Protein AF-A0A971GJD3-F1 (afdb_monomer)

Solvent-accessible surface area (backbone atoms only — not comparable to full-atom values): 11567 Å² total; per-residue (Å²): 134,85,86,46,73,65,56,54,52,52,52,49,52,53,51,48,52,54,48,53,53,51,49,53,50,52,50,50,28,63,76,67,71,37,95,68,89,51,57,86,80,43,57,69,62,39,51,52,52,49,49,54,52,50,55,52,51,50,51,54,48,19,50,50,42,46,55,52,49,50,55,51,41,54,51,51,51,52,47,50,52,53,50,48,53,50,51,54,51,50,50,53,50,51,57,56,66,70,41,93,81,64,50,77,69,54,50,52,51,52,48,54,51,48,54,51,50,50,47,50,47,42,52,56,51,46,40,66,55,98,81,26,28,57,30,26,39,80,48,28,89,44,63,33,48,42,94,85,47,30,27,67,46,68,29,54,82,80,44,68,50,70,42,57,55,49,96,92,41,68,45,77,67,58,61,38,44,22,48,78,34,33,79,69,39,68,34,50,56,70,44,63,30,56,56,56,47,51,50,51,51,51,58,50,52,64,75,74,110

Secondary structure (DSSP, 8-state):
----HHHHHHHHHHHHHHHHHHHHHHHHHHHH--S-SSTTT-HHHHHHHHHHHHHHHHHHHHHHHHHHHHHHHHHHHHHHHHHHHHHHHHHHHHHHHTSTT--HHHHHHHHHHHHHHHHHHHHHHT-EETTEESSSTT-TTS-SB-TTSBBSS-B-TT-PPEEEEETTEEEE-PPPHHHHHTTTSPBPTTPBPHHHHHHHHHHHHHH--

Structure (mmCIF, N/CA/C/O backbone):
data_AF-A0A971GJD3-F1
#
_entry.id   AF-A0A971GJD3-F1
#
loop_
_atom_site.group_PDB
_atom_site.id
_atom_site.type_symbol
_atom_site.label_atom_id
_atom_site.label_alt_id
_atom_site.label_comp_id
_atom_site.label_asym_id
_atom_site.label_entity_id
_atom_site.label_seq_id
_atom_site.pdbx_PDB_ins_code
_atom_site.Cartn_x
_atom_site.Cartn_y
_atom_site.Cartn_z
_atom_site.occupancy
_atom_site.B_iso_or_equiv
_atom_site.auth_seq_id
_atom_site.auth_comp_id
_atom_site.auth_asym_id
_atom_site.auth_atom_id
_atom_site.pdbx_PDB_model_num
ATOM 1 N N . MET A 1 1 ? 36.325 12.449 -72.399 1.00 51.84 1 MET A N 1
ATOM 2 C CA . MET A 1 1 ? 36.566 13.289 -71.202 1.00 51.84 1 MET A CA 1
ATOM 3 C C . MET A 1 1 ? 38.003 13.106 -70.744 1.00 51.84 1 MET A C 1
ATOM 5 O O . MET A 1 1 ? 38.471 11.976 -70.739 1.00 51.84 1 MET A O 1
ATOM 9 N N . ARG A 1 2 ? 38.712 14.189 -70.403 1.00 67.12 2 ARG A N 1
ATOM 10 C CA . ARG A 1 2 ? 40.107 14.138 -69.941 1.00 67.12 2 ARG A CA 1
ATOM 11 C C . ARG A 1 2 ? 40.106 14.114 -68.411 1.00 67.12 2 ARG A C 1
ATOM 13 O O . ARG A 1 2 ? 39.764 15.114 -67.790 1.00 67.12 2 ARG A O 1
ATOM 20 N N . ILE A 1 3 ? 40.437 12.970 -67.818 1.00 59.88 3 ILE A N 1
ATOM 21 C CA . ILE A 1 3 ? 40.615 12.857 -66.366 1.00 59.88 3 ILE A CA 1
ATOM 22 C C . ILE A 1 3 ? 41.925 13.570 -66.029 1.00 59.88 3 ILE A C 1
ATOM 24 O O . ILE A 1 3 ? 42.987 13.184 -66.515 1.00 59.88 3 ILE A O 1
ATOM 28 N N . THR A 1 4 ? 41.855 14.658 -65.267 1.00 81.06 4 THR A N 1
ATOM 29 C CA . THR A 1 4 ? 43.051 15.386 -64.829 1.00 81.06 4 THR A CA 1
ATOM 30 C C . THR A 1 4 ? 43.632 14.721 -63.583 1.00 81.06 4 THR A C 1
ATOM 32 O O . THR A 1 4 ? 42.897 14.155 -62.775 1.00 81.06 4 THR A O 1
ATOM 35 N N . ASN A 1 5 ? 44.951 14.810 -63.390 1.00 79.12 5 ASN A N 1
ATOM 36 C CA . ASN A 1 5 ? 45.626 14.279 -62.199 1.00 79.12 5 ASN A CA 1
ATOM 37 C C . ASN A 1 5 ? 44.977 14.784 -60.889 1.00 79.12 5 ASN A C 1
ATOM 39 O O . ASN A 1 5 ? 44.819 14.035 -59.932 1.00 79.12 5 ASN A O 1
ATOM 43 N N . ASN A 1 6 ? 44.486 16.027 -60.893 1.00 82.38 6 ASN A N 1
ATOM 44 C CA . ASN A 1 6 ? 43.738 16.611 -59.778 1.00 82.38 6 ASN A CA 1
ATOM 45 C C . ASN A 1 6 ? 42.395 15.911 -59.503 1.00 82.38 6 ASN A C 1
ATOM 47 O O . ASN A 1 6 ? 42.024 15.760 -58.344 1.00 82.38 6 ASN A O 1
ATOM 51 N N . MET A 1 7 ? 41.672 15.432 -60.524 1.00 86.50 7 MET A N 1
ATOM 52 C CA . MET A 1 7 ? 40.459 14.627 -60.308 1.00 86.50 7 MET A CA 1
ATOM 53 C C . MET A 1 7 ? 40.785 13.265 -59.685 1.00 86.50 7 MET A C 1
ATOM 55 O O . MET A 1 7 ? 40.028 12.789 -58.843 1.00 86.50 7 MET A O 1
ATOM 59 N N . LEU A 1 8 ? 41.904 12.641 -60.066 1.00 85.38 8 LEU A N 1
ATOM 60 C CA . LEU A 1 8 ? 42.348 11.375 -59.474 1.00 85.38 8 LEU A CA 1
ATOM 61 C C . LEU A 1 8 ? 42.707 11.556 -57.989 1.00 85.38 8 LEU A C 1
ATOM 63 O O . LEU A 1 8 ? 42.232 10.797 -57.146 1.00 85.38 8 LEU A O 1
ATOM 67 N N . ILE A 1 9 ? 43.469 12.607 -57.667 1.00 87.94 9 ILE A N 1
ATOM 68 C CA . ILE A 1 9 ? 43.853 12.953 -56.291 1.00 87.94 9 ILE A CA 1
ATOM 69 C C . ILE A 1 9 ? 42.617 13.283 -55.443 1.00 87.94 9 ILE A C 1
ATOM 71 O O . ILE A 1 9 ? 42.469 12.746 -54.348 1.00 87.94 9 ILE A O 1
ATOM 75 N N . ASN A 1 10 ? 41.680 14.088 -55.955 1.00 90.38 10 ASN A N 1
ATOM 76 C CA . ASN A 1 10 ? 40.449 14.421 -55.230 1.00 90.38 10 ASN A CA 1
ATOM 77 C C . ASN A 1 10 ? 39.565 13.190 -54.979 1.00 90.38 10 ASN A C 1
ATOM 79 O O . ASN A 1 10 ? 39.028 13.029 -53.885 1.00 90.38 10 ASN A O 1
ATOM 83 N N . ASN A 1 11 ? 39.447 12.281 -55.954 1.00 89.25 11 ASN A N 1
ATOM 84 C CA . ASN A 1 11 ? 38.747 11.011 -55.751 1.00 89.25 11 ASN A CA 1
ATOM 85 C C . ASN A 1 11 ? 39.443 10.140 -54.695 1.00 89.25 11 ASN A C 1
ATOM 87 O O . ASN A 1 11 ? 38.770 9.524 -53.871 1.00 89.25 11 ASN A O 1
ATOM 91 N N . MET A 1 12 ? 40.778 10.108 -54.672 1.00 91.12 12 MET A N 1
ATOM 92 C CA . MET A 1 12 ? 41.542 9.381 -53.654 1.00 91.12 12 MET A CA 1
ATOM 93 C C . MET A 1 12 ? 41.321 9.961 -52.250 1.00 91.12 12 MET A C 1
ATOM 95 O O . MET A 1 12 ? 41.038 9.203 -51.325 1.00 91.12 12 MET A O 1
ATOM 99 N N . LEU A 1 1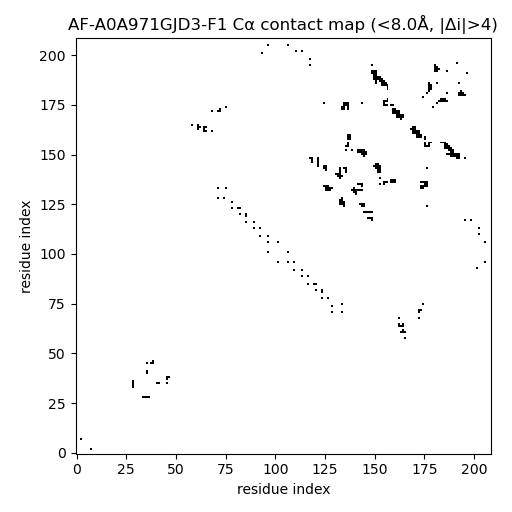3 ? 41.367 11.288 -52.097 1.00 92.19 13 LEU A N 1
ATOM 100 C CA . LEU A 1 13 ? 41.096 11.968 -50.825 1.00 92.19 13 LEU A CA 1
ATOM 101 C C . LEU A 1 13 ? 39.662 11.724 -50.335 1.00 92.19 13 LEU A C 1
ATOM 103 O O . LEU A 1 13 ? 39.459 11.414 -49.163 1.00 92.19 13 LEU A O 1
ATOM 107 N N . ASN A 1 14 ? 38.670 11.778 -51.227 1.00 94.19 14 ASN A N 1
ATOM 108 C CA . ASN A 1 14 ? 37.282 11.454 -50.886 1.00 94.19 14 ASN A CA 1
ATOM 109 C C . ASN A 1 14 ? 37.132 9.995 -50.426 1.00 94.19 14 ASN A C 1
ATOM 111 O O . ASN A 1 14 ? 36.460 9.724 -49.432 1.00 94.19 14 ASN A O 1
ATOM 115 N N . ASN A 1 15 ? 37.789 9.051 -51.107 1.00 92.75 15 ASN A N 1
ATOM 116 C CA . ASN A 1 15 ? 37.780 7.640 -50.715 1.00 92.75 15 ASN A CA 1
ATOM 117 C C . ASN A 1 15 ? 38.464 7.404 -49.359 1.00 92.75 15 ASN A C 1
ATOM 119 O O . ASN A 1 15 ? 37.942 6.638 -48.548 1.00 92.75 15 ASN A O 1
ATOM 123 N N . LEU A 1 16 ? 39.581 8.085 -49.083 1.00 94.69 16 LEU A N 1
ATOM 124 C CA . LEU A 1 16 ? 40.268 8.026 -47.788 1.00 94.69 16 LEU A CA 1
ATOM 125 C C . LEU A 1 16 ? 39.396 8.583 -46.662 1.00 94.69 16 LEU A C 1
ATOM 127 O O . LEU A 1 16 ? 39.219 7.914 -45.647 1.00 94.69 16 LEU A O 1
ATOM 131 N N . ASN A 1 17 ? 38.778 9.749 -46.862 1.00 94.81 17 ASN A N 1
ATOM 132 C CA . ASN A 1 17 ? 37.859 10.335 -45.883 1.00 94.81 17 ASN A CA 1
ATOM 133 C C . ASN A 1 17 ? 36.657 9.418 -45.607 1.00 94.81 17 ASN A C 1
ATOM 135 O O . ASN A 1 17 ? 36.292 9.195 -44.453 1.00 94.81 17 ASN A O 1
ATOM 139 N N . ASN A 1 18 ? 36.079 8.809 -46.648 1.00 94.19 18 ASN A N 1
ATOM 140 C CA . ASN A 1 18 ? 35.008 7.823 -46.491 1.00 94.19 18 ASN A CA 1
ATOM 141 C C . ASN A 1 18 ? 35.465 6.583 -45.705 1.00 94.19 18 ASN A C 1
ATOM 143 O O . ASN A 1 18 ? 34.697 6.045 -44.906 1.00 94.19 18 ASN A O 1
ATOM 147 N N . ASN A 1 19 ? 36.704 6.127 -45.907 1.00 93.88 19 ASN A N 1
ATOM 148 C CA . ASN A 1 19 ? 37.261 4.991 -45.178 1.00 93.88 19 ASN A CA 1
ATOM 149 C C . ASN A 1 19 ? 37.505 5.326 -43.698 1.00 93.88 19 ASN A C 1
ATOM 151 O O . ASN A 1 19 ? 37.069 4.570 -42.831 1.00 93.88 19 ASN A O 1
ATOM 155 N N . LEU A 1 20 ? 38.086 6.495 -43.406 1.00 94.38 20 LEU A N 1
ATOM 156 C CA . LEU A 1 20 ? 38.280 6.986 -42.038 1.00 94.38 20 LEU A CA 1
ATOM 157 C C . LEU A 1 20 ? 36.947 7.126 -41.291 1.00 94.38 20 LEU A C 1
ATOM 159 O O . LEU A 1 20 ? 36.837 6.697 -40.146 1.00 94.38 20 LEU A O 1
ATOM 163 N N . ASN A 1 21 ? 35.902 7.636 -41.948 1.00 92.88 21 ASN A N 1
ATOM 164 C CA . ASN A 1 21 ? 34.562 7.718 -41.359 1.00 92.88 21 ASN A CA 1
ATOM 165 C C . ASN A 1 21 ? 33.975 6.335 -41.033 1.00 92.88 21 ASN A C 1
ATOM 167 O O . ASN A 1 21 ? 33.401 6.145 -39.960 1.00 92.88 21 ASN A O 1
ATOM 171 N N . ARG A 1 22 ? 34.149 5.344 -41.920 1.00 90.38 22 ARG A N 1
ATOM 172 C CA . ARG A 1 22 ? 33.730 3.955 -41.653 1.00 90.38 22 ARG A CA 1
ATOM 173 C C . ARG A 1 22 ? 34.518 3.341 -40.498 1.00 90.38 22 ARG A C 1
ATOM 175 O O . ARG A 1 22 ? 33.920 2.703 -39.639 1.00 90.38 22 ARG A O 1
ATOM 182 N N . MET A 1 23 ? 35.830 3.569 -40.448 1.00 93.31 23 MET A N 1
ATOM 183 C CA . MET A 1 23 ? 36.685 3.094 -39.362 1.00 93.31 23 MET A CA 1
ATOM 184 C C . MET A 1 23 ? 36.253 3.686 -38.016 1.00 93.31 23 MET A C 1
ATOM 186 O O . MET A 1 23 ? 36.039 2.933 -37.071 1.00 93.31 23 MET A O 1
ATOM 190 N N . ASN A 1 24 ? 36.033 5.002 -37.951 1.00 91.75 24 ASN A N 1
ATOM 191 C CA . ASN A 1 24 ? 35.520 5.674 -36.755 1.00 91.75 24 ASN A CA 1
ATOM 192 C C . ASN A 1 24 ? 34.156 5.115 -36.327 1.00 91.75 24 ASN A C 1
ATOM 194 O O . ASN A 1 24 ? 33.928 4.876 -35.143 1.00 91.75 24 ASN A O 1
ATOM 198 N N . LYS A 1 25 ? 33.250 4.844 -37.278 1.00 89.19 25 LYS A N 1
ATOM 199 C CA . LYS A 1 25 ? 31.951 4.224 -36.980 1.00 89.19 25 LYS A CA 1
ATOM 200 C C . LYS A 1 25 ? 32.113 2.842 -36.342 1.00 89.19 25 LYS A C 1
ATOM 202 O O . LYS A 1 25 ? 31.495 2.589 -35.312 1.00 89.19 25 LYS A O 1
ATOM 207 N N . TYR A 1 26 ? 32.950 1.969 -36.902 1.00 90.19 26 TYR A N 1
ATOM 208 C CA . TYR A 1 26 ? 33.177 0.636 -36.334 1.00 90.19 26 TYR A CA 1
ATOM 209 C C . TYR A 1 26 ? 33.912 0.678 -34.994 1.00 90.19 26 TYR A C 1
ATOM 211 O O . TYR A 1 26 ? 33.561 -0.084 -34.099 1.00 90.19 26 TYR A O 1
ATOM 219 N N . GLN A 1 27 ? 34.865 1.595 -34.814 1.00 91.94 27 GLN A N 1
ATOM 220 C CA . GLN A 1 27 ? 35.510 1.813 -33.517 1.00 91.94 27 GLN A CA 1
ATOM 221 C C . GLN A 1 27 ? 34.498 2.264 -32.457 1.00 91.94 27 GLN A C 1
ATOM 223 O O . GLN A 1 27 ? 34.494 1.724 -31.355 1.00 91.94 27 GLN A O 1
ATOM 228 N N . ASN A 1 28 ? 33.577 3.168 -32.802 1.00 89.88 28 ASN A N 1
ATOM 229 C CA . ASN A 1 28 ? 32.490 3.574 -31.909 1.00 89.88 28 ASN A CA 1
ATOM 230 C C . ASN A 1 28 ? 31.523 2.421 -31.597 1.00 89.88 28 ASN A C 1
ATOM 232 O O . ASN A 1 28 ? 31.101 2.266 -30.452 1.00 89.88 28 ASN A O 1
ATOM 236 N N . GLN A 1 29 ? 31.177 1.586 -32.582 1.00 89.75 29 GLN A N 1
ATOM 237 C CA . GLN A 1 29 ? 30.348 0.395 -32.353 1.00 89.75 29 GLN A CA 1
ATOM 238 C C . GLN A 1 29 ? 31.054 -0.622 -31.447 1.00 89.75 29 GLN A C 1
ATOM 240 O O . GLN A 1 29 ? 30.413 -1.194 -30.571 1.00 89.75 29 GLN A O 1
ATOM 245 N N . LEU A 1 30 ? 32.367 -0.810 -31.609 1.00 91.88 30 LEU A N 1
ATOM 246 C CA . LEU A 1 30 ? 33.175 -1.690 -30.765 1.00 91.88 30 LEU A CA 1
ATOM 247 C C . LEU A 1 30 ? 33.262 -1.153 -29.333 1.00 91.88 30 LEU A C 1
ATOM 249 O O . LEU A 1 30 ? 33.022 -1.900 -28.391 1.00 91.88 30 LEU A O 1
ATOM 253 N N . ALA A 1 31 ? 33.530 0.144 -29.165 1.00 93.31 31 ALA A N 1
ATOM 254 C CA . ALA A 1 31 ? 33.627 0.777 -27.852 1.00 93.31 31 ALA A CA 1
ATOM 255 C C . ALA A 1 31 ? 32.290 0.779 -27.091 1.00 93.31 31 ALA A C 1
ATOM 257 O O . ALA A 1 31 ? 32.266 0.596 -25.878 1.00 93.31 31 ALA A O 1
ATOM 258 N N . THR A 1 32 ? 31.168 0.984 -27.791 1.00 90.81 32 THR A N 1
ATOM 259 C CA . THR A 1 32 ? 29.832 1.042 -27.170 1.00 90.81 32 THR A CA 1
ATOM 260 C C . THR A 1 32 ? 29.129 -0.312 -27.089 1.00 90.81 32 THR A C 1
ATOM 262 O O . THR A 1 32 ? 28.126 -0.429 -26.386 1.00 90.81 32 THR A O 1
ATOM 265 N N . GLY A 1 33 ? 29.580 -1.308 -27.858 1.00 88.94 33 GLY A N 1
ATOM 266 C CA . GLY A 1 33 ? 28.878 -2.577 -28.068 1.00 88.94 33 GLY A CA 1
ATOM 267 C C . GLY A 1 33 ? 27.531 -2.440 -28.794 1.00 88.94 33 GLY A C 1
ATOM 268 O O . GLY A 1 33 ? 26.808 -3.424 -28.949 1.00 88.94 33 GLY A O 1
ATOM 269 N N . LYS A 1 34 ? 27.151 -1.234 -29.238 1.00 86.38 34 LYS A N 1
ATOM 270 C CA . LYS A 1 34 ? 25.858 -0.968 -29.875 1.00 86.38 34 LYS A CA 1
ATOM 271 C C . LYS A 1 34 ? 26.014 -0.989 -31.385 1.00 86.38 34 LYS A C 1
ATOM 273 O O . LYS A 1 34 ? 26.798 -0.235 -31.952 1.00 86.38 34 LYS A O 1
ATOM 278 N N . LYS A 1 35 ? 25.187 -1.792 -32.057 1.00 82.38 35 LYS A N 1
ATOM 279 C CA . LYS A 1 35 ? 25.131 -1.828 -33.527 1.00 82.38 35 LYS A CA 1
ATOM 280 C C . LYS A 1 35 ? 24.691 -0.485 -34.129 1.00 82.38 35 LYS A C 1
ATOM 282 O O . LYS A 1 35 ? 25.133 -0.130 -35.218 1.00 82.38 35 LYS A O 1
ATOM 287 N N . ILE A 1 36 ? 23.831 0.260 -33.432 1.00 83.00 36 ILE A N 1
ATOM 288 C CA . ILE A 1 36 ? 23.298 1.558 -33.867 1.00 83.00 36 ILE A CA 1
ATOM 289 C C . ILE A 1 36 ? 23.458 2.549 -32.720 1.00 83.00 36 ILE A C 1
ATOM 291 O O . ILE A 1 36 ? 23.032 2.271 -31.599 1.00 83.00 36 ILE A O 1
ATOM 295 N N . SER A 1 37 ? 24.076 3.691 -33.013 1.00 80.69 37 SER A N 1
ATOM 296 C CA . SER A 1 37 ? 24.278 4.774 -32.045 1.00 80.69 37 SER A CA 1
ATOM 297 C C . SER A 1 37 ? 23.381 5.975 -32.356 1.00 80.69 37 SER A C 1
ATOM 299 O O . SER A 1 37 ? 22.815 6.574 -31.444 1.00 80.69 37 SER A O 1
ATOM 301 N N . LEU A 1 38 ? 23.178 6.279 -33.644 1.00 82.88 38 LEU A N 1
ATOM 302 C CA . LEU A 1 38 ? 22.306 7.360 -34.094 1.00 82.88 38 LEU A CA 1
ATOM 303 C C . LEU A 1 38 ? 21.075 6.800 -34.823 1.00 82.88 38 LEU A C 1
ATOM 305 O O . LEU A 1 38 ? 21.223 5.892 -35.641 1.00 82.88 38 LEU A O 1
ATOM 309 N N . PRO A 1 39 ? 19.875 7.380 -34.634 1.00 82.19 39 PRO A N 1
ATOM 310 C CA . PRO A 1 39 ? 18.690 7.016 -35.416 1.00 82.19 39 PRO A CA 1
ATOM 311 C C . PRO A 1 39 ? 18.858 7.201 -36.933 1.00 82.19 39 PRO A C 1
ATOM 313 O O . PRO A 1 39 ? 18.163 6.554 -37.709 1.00 82.19 39 PRO A O 1
ATOM 316 N N . SER A 1 40 ? 19.797 8.054 -37.360 1.00 84.31 40 SER A N 1
ATOM 317 C CA . SER A 1 40 ? 20.136 8.274 -38.770 1.00 84.31 40 SER A CA 1
ATOM 318 C C . SER A 1 40 ? 20.878 7.104 -39.425 1.00 84.31 40 SER A C 1
ATOM 320 O O . SER A 1 40 ? 20.910 7.035 -40.648 1.00 84.31 40 SER A O 1
ATOM 322 N N . ASP A 1 41 ? 21.499 6.209 -38.645 1.00 83.56 41 ASP A N 1
ATOM 323 C CA . ASP A 1 41 ? 22.248 5.067 -39.188 1.00 83.56 41 ASP A CA 1
ATOM 324 C C . ASP A 1 41 ? 21.325 3.973 -39.743 1.00 83.56 41 ASP A C 1
ATOM 326 O O . ASP A 1 41 ? 21.666 3.340 -40.741 1.00 83.56 41 ASP A O 1
ATOM 330 N N . ASP A 1 42 ? 20.189 3.743 -39.082 1.00 86.19 42 ASP A N 1
ATOM 331 C CA . ASP A 1 42 ? 19.125 2.832 -39.511 1.00 86.19 42 ASP A CA 1
ATOM 332 C C . ASP A 1 42 ? 17.823 3.201 -38.770 1.00 86.19 42 ASP A C 1
ATOM 334 O O . ASP A 1 42 ? 17.634 2.802 -37.614 1.00 86.19 42 ASP A O 1
ATOM 338 N N . PRO A 1 43 ? 16.912 3.967 -39.397 1.00 85.69 43 PRO A N 1
ATOM 339 C CA . PRO A 1 43 ? 15.696 4.433 -38.733 1.00 85.69 43 PRO A CA 1
ATOM 340 C C . PRO A 1 43 ? 14.708 3.296 -38.418 1.00 85.69 43 PRO A C 1
ATOM 342 O O . PRO A 1 43 ? 13.924 3.397 -37.470 1.00 85.69 43 PRO A O 1
ATOM 345 N N . ILE A 1 44 ? 14.743 2.187 -39.167 1.00 88.81 44 ILE A N 1
ATOM 346 C CA . ILE A 1 44 ? 13.840 1.045 -38.961 1.00 88.81 44 ILE A CA 1
ATOM 347 C C . ILE A 1 44 ? 14.268 0.271 -37.717 1.00 88.81 44 ILE A C 1
ATOM 349 O O . ILE A 1 44 ? 13.446 -0.049 -36.859 1.00 88.81 44 ILE A O 1
ATOM 353 N N . VAL A 1 45 ? 15.560 -0.023 -37.588 1.00 88.31 45 VAL A N 1
ATOM 354 C CA . VAL A 1 45 ? 16.056 -0.735 -36.408 1.00 88.31 45 VAL A CA 1
ATOM 355 C C . VAL A 1 45 ? 16.073 0.190 -35.190 1.00 88.31 45 VAL A C 1
ATOM 357 O O . VAL A 1 45 ? 15.736 -0.259 -34.095 1.00 88.31 45 VAL A O 1
ATOM 360 N N . ALA A 1 46 ? 16.370 1.484 -35.360 1.00 88.81 46 ALA A N 1
ATOM 361 C CA . ALA A 1 46 ? 16.302 2.456 -34.271 1.00 88.81 46 ALA A CA 1
ATOM 362 C C . ALA A 1 46 ? 14.880 2.605 -33.703 1.00 88.81 46 ALA A C 1
ATOM 364 O O . ALA A 1 46 ? 14.719 2.588 -32.485 1.00 88.81 46 ALA A O 1
ATOM 365 N N . SER A 1 47 ? 13.846 2.688 -34.548 1.00 89.88 47 SER A N 1
ATOM 366 C CA . SER A 1 47 ? 12.451 2.771 -34.082 1.00 89.88 47 SER A CA 1
ATOM 367 C C . SER A 1 47 ? 12.008 1.516 -33.325 1.00 89.88 47 SER A C 1
ATOM 369 O O . SER A 1 47 ? 11.412 1.628 -32.255 1.00 89.88 47 SER A O 1
ATOM 371 N N . ARG A 1 48 ? 12.365 0.318 -33.809 1.00 89.88 48 ARG A N 1
ATOM 372 C CA . ARG A 1 48 ? 12.099 -0.942 -33.088 1.00 89.88 48 ARG A CA 1
ATOM 373 C C . ARG A 1 48 ? 12.834 -1.014 -31.752 1.00 89.88 48 ARG A C 1
ATOM 375 O O . ARG A 1 48 ? 12.250 -1.436 -30.761 1.00 89.88 48 ARG A O 1
ATOM 382 N N . ALA A 1 49 ? 14.098 -0.595 -31.718 1.00 89.56 49 ALA A N 1
ATOM 383 C CA . ALA A 1 49 ? 14.887 -0.574 -30.491 1.00 89.56 49 ALA A CA 1
ATOM 384 C C . ALA A 1 49 ? 14.330 0.428 -29.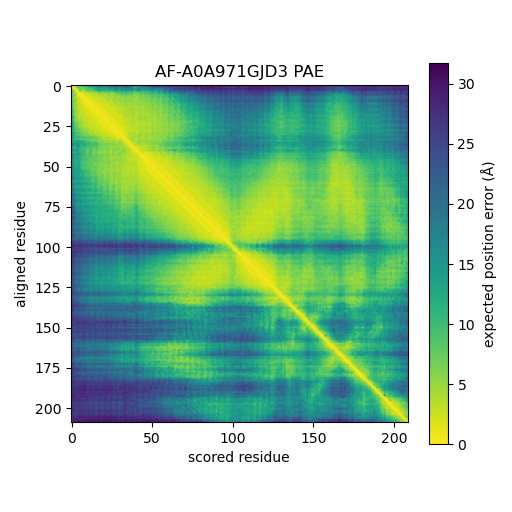468 1.00 89.56 49 ALA A C 1
ATOM 386 O O . ALA A 1 49 ? 14.326 0.136 -28.277 1.00 89.56 49 ALA A O 1
ATOM 387 N N . LEU A 1 50 ? 13.848 1.592 -29.917 1.00 89.94 50 LEU A N 1
ATOM 388 C CA . LEU A 1 50 ? 13.175 2.560 -29.052 1.00 89.94 50 LEU A CA 1
ATOM 389 C C . LEU A 1 50 ? 11.873 1.997 -28.494 1.00 89.94 50 LEU A C 1
ATOM 391 O O . LEU A 1 50 ? 11.684 2.074 -27.287 1.00 89.94 50 LEU A O 1
ATOM 395 N N . LYS A 1 51 ? 11.042 1.368 -29.335 1.00 91.94 51 LYS A N 1
ATOM 396 C CA . LYS A 1 51 ? 9.824 0.697 -28.874 1.00 91.94 51 LYS A CA 1
ATOM 397 C C . LYS A 1 51 ? 10.141 -0.329 -27.786 1.00 91.94 51 LYS A C 1
ATOM 399 O O . LYS A 1 51 ? 9.619 -0.216 -26.692 1.00 91.94 51 LYS A O 1
ATOM 404 N N . LEU A 1 52 ? 11.090 -1.233 -28.035 1.00 92.06 52 LEU A N 1
ATOM 405 C CA . LEU A 1 52 ? 11.479 -2.242 -27.047 1.00 92.06 52 LEU A CA 1
ATOM 406 C C . LEU A 1 52 ? 12.003 -1.620 -25.741 1.00 92.06 52 LEU A C 1
ATOM 408 O O . LEU A 1 52 ? 11.781 -2.160 -24.665 1.00 92.06 52 LEU A O 1
ATOM 412 N N . ARG A 1 53 ? 12.711 -0.487 -25.813 1.00 90.88 53 ARG A N 1
ATOM 413 C CA . ARG A 1 53 ? 13.158 0.235 -24.611 1.00 90.88 53 ARG A CA 1
ATOM 414 C C . ARG A 1 53 ? 11.991 0.829 -23.829 1.00 90.88 53 ARG A C 1
ATOM 416 O O . ARG A 1 53 ? 12.057 0.810 -22.604 1.00 90.88 53 ARG A O 1
ATOM 423 N N . THR A 1 54 ? 10.980 1.354 -24.513 1.00 92.25 54 THR A N 1
ATOM 424 C CA . THR A 1 54 ? 9.741 1.815 -23.880 1.00 92.25 54 THR A CA 1
ATOM 425 C C . THR A 1 54 ? 9.009 0.644 -23.239 1.00 92.25 54 THR A C 1
ATOM 427 O O . THR A 1 54 ? 8.751 0.710 -22.045 1.00 92.25 54 THR A O 1
ATOM 430 N N . ASP A 1 55 ? 8.822 -0.463 -23.965 1.00 91.69 55 ASP A N 1
ATOM 431 C CA . ASP A 1 55 ? 8.176 -1.676 -23.446 1.00 91.69 55 ASP A CA 1
ATOM 432 C C . ASP A 1 55 ? 8.894 -2.182 -22.173 1.00 91.69 55 ASP A C 1
ATOM 434 O O . ASP A 1 55 ? 8.270 -2.516 -21.170 1.00 91.69 55 ASP A O 1
ATOM 438 N N . VAL A 1 56 ? 10.236 -2.185 -22.158 1.00 92.81 56 VAL A N 1
ATOM 439 C CA . VAL A 1 56 ? 11.022 -2.555 -20.965 1.00 92.81 56 VAL A CA 1
ATOM 440 C C . VAL A 1 56 ? 10.826 -1.565 -19.814 1.00 92.81 56 VAL A C 1
ATOM 442 O O . VAL A 1 56 ? 10.764 -1.984 -18.659 1.00 92.81 56 VAL A O 1
ATOM 445 N N . ALA A 1 57 ? 10.758 -0.263 -20.096 1.00 92.50 57 ALA A N 1
ATOM 446 C CA . ALA A 1 57 ? 10.538 0.754 -19.071 1.00 92.50 57 ALA A CA 1
ATOM 447 C C . ALA A 1 57 ? 9.132 0.651 -18.455 1.00 92.50 57 ALA A C 1
ATOM 449 O O . ALA A 1 57 ? 8.998 0.775 -17.238 1.00 92.50 57 ALA A O 1
ATOM 450 N N . GLU A 1 58 ? 8.118 0.364 -19.274 1.00 90.25 58 GLU A N 1
ATOM 451 C CA . GLU A 1 58 ? 6.746 0.085 -18.837 1.00 90.25 58 GLU A CA 1
ATOM 452 C C . GLU A 1 58 ? 6.701 -1.166 -17.955 1.00 90.25 58 GLU A C 1
ATOM 454 O O . GLU A 1 58 ? 6.239 -1.091 -16.822 1.00 90.25 58 GLU A O 1
ATOM 459 N N . ILE A 1 59 ? 7.312 -2.279 -18.383 1.00 90.25 59 ILE A N 1
ATOM 460 C CA . ILE A 1 59 ? 7.405 -3.507 -17.570 1.00 90.25 59 ILE A CA 1
ATOM 461 C C . ILE A 1 59 ? 8.100 -3.245 -16.226 1.00 90.25 59 ILE A C 1
ATOM 463 O O . ILE A 1 59 ? 7.694 -3.778 -15.194 1.00 90.25 59 ILE A O 1
ATOM 467 N N . GLN A 1 60 ? 9.147 -2.418 -16.204 1.00 92.12 60 GLN A N 1
ATOM 468 C CA . GLN A 1 60 ? 9.803 -2.038 -14.951 1.00 92.12 60 GLN A CA 1
ATOM 469 C C . GLN A 1 60 ? 8.896 -1.205 -14.039 1.00 92.12 60 GLN A C 1
ATOM 471 O O . GLN A 1 60 ? 9.008 -1.331 -12.820 1.00 92.12 60 GLN A O 1
ATOM 476 N N . GLN A 1 61 ? 8.030 -0.356 -14.597 1.0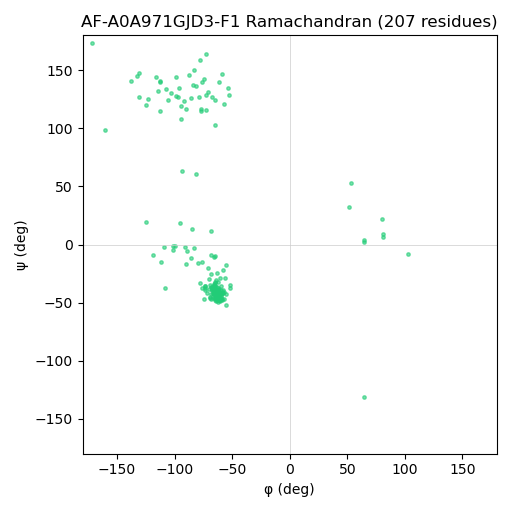0 89.31 61 GLN A N 1
ATOM 477 C CA . GLN A 1 61 ? 7.028 0.370 -13.819 1.00 89.31 61 GLN A CA 1
ATOM 478 C C . GLN A 1 61 ? 5.961 -0.582 -13.279 1.00 89.31 61 GLN A C 1
ATOM 480 O O . GLN A 1 61 ? 5.688 -0.534 -12.086 1.00 89.31 61 GLN A O 1
ATOM 485 N N . TYR A 1 62 ? 5.436 -1.487 -14.107 1.00 89.56 62 TYR A N 1
ATOM 486 C CA . TYR A 1 62 ? 4.476 -2.501 -13.672 1.00 89.56 62 TYR A CA 1
ATOM 487 C C . TYR A 1 62 ? 5.033 -3.366 -12.546 1.00 89.56 62 TYR A C 1
ATOM 489 O O . TYR A 1 62 ? 4.352 -3.596 -11.555 1.00 89.56 62 TYR A O 1
ATOM 497 N N . LYS A 1 63 ? 6.309 -3.760 -12.624 1.00 89.81 63 LYS A N 1
ATOM 498 C CA . LYS A 1 63 ? 6.958 -4.489 -11.531 1.00 89.81 63 LYS A CA 1
ATOM 499 C C . LYS A 1 63 ? 6.976 -3.689 -10.223 1.00 89.81 63 LYS A C 1
ATOM 501 O O . LYS A 1 63 ? 6.657 -4.248 -9.184 1.00 89.81 63 LYS A O 1
ATOM 506 N N . ARG A 1 64 ? 7.313 -2.393 -10.270 1.00 90.00 64 ARG A N 1
ATOM 507 C CA . ARG A 1 64 ? 7.263 -1.527 -9.076 1.00 90.00 64 ARG A CA 1
ATOM 508 C C . ARG A 1 64 ? 5.845 -1.421 -8.520 1.00 90.00 64 ARG A C 1
ATOM 510 O O . ARG A 1 64 ? 5.666 -1.571 -7.323 1.00 90.00 64 ARG A O 1
ATOM 517 N N . ASN A 1 65 ? 4.855 -1.242 -9.393 1.00 87.38 65 ASN A N 1
ATOM 518 C CA . ASN A 1 65 ? 3.450 -1.198 -8.998 1.00 87.38 65 ASN A CA 1
ATOM 519 C C . ASN A 1 65 ? 3.019 -2.503 -8.303 1.00 87.38 65 ASN A C 1
ATOM 521 O O . ASN A 1 65 ? 2.320 -2.447 -7.300 1.00 87.38 65 ASN A O 1
ATOM 525 N N . VAL A 1 66 ? 3.456 -3.666 -8.801 1.00 87.69 66 VAL A N 1
ATOM 526 C CA . VAL A 1 66 ? 3.195 -4.974 -8.171 1.00 87.69 66 VAL A CA 1
ATOM 527 C C . VAL A 1 66 ? 3.877 -5.090 -6.807 1.00 87.69 66 VAL A C 1
ATOM 529 O O . VAL A 1 66 ? 3.254 -5.552 -5.856 1.00 87.69 66 VAL A O 1
ATOM 532 N N . ASP A 1 67 ? 5.140 -4.678 -6.691 1.00 89.62 67 ASP A N 1
ATOM 533 C CA . ASP A 1 67 ? 5.879 -4.728 -5.423 1.00 89.62 67 ASP A CA 1
ATOM 534 C C . ASP A 1 67 ? 5.228 -3.812 -4.359 1.00 89.62 67 ASP A C 1
ATOM 536 O O . ASP A 1 67 ? 5.090 -4.201 -3.194 1.00 89.62 67 ASP A O 1
ATOM 540 N N . ASP A 1 68 ? 4.752 -2.632 -4.769 1.00 86.50 68 ASP A N 1
ATOM 541 C CA . ASP A 1 68 ? 4.013 -1.698 -3.912 1.00 86.50 68 ASP A CA 1
ATOM 542 C C . ASP A 1 68 ? 2.634 -2.261 -3.521 1.00 86.50 68 ASP A C 1
ATOM 544 O O . ASP A 1 68 ? 2.244 -2.191 -2.354 1.00 86.50 68 ASP A O 1
ATOM 548 N N . ALA A 1 69 ? 1.912 -2.866 -4.471 1.00 85.00 69 ALA A N 1
ATOM 549 C CA . ALA A 1 69 ? 0.621 -3.509 -4.230 1.00 85.00 69 ALA A CA 1
ATOM 550 C C . ALA A 1 69 ? 0.730 -4.686 -3.248 1.00 85.00 69 ALA A C 1
ATOM 552 O O . ALA A 1 69 ? -0.077 -4.783 -2.326 1.00 85.00 69 ALA A O 1
ATOM 553 N N . ASN A 1 70 ? 1.747 -5.541 -3.395 1.00 88.31 70 ASN A N 1
ATOM 554 C CA . ASN A 1 70 ? 2.010 -6.633 -2.452 1.00 88.31 70 ASN A CA 1
ATOM 555 C C . ASN A 1 70 ? 2.280 -6.088 -1.050 1.00 88.31 70 ASN A C 1
ATOM 557 O O . ASN A 1 70 ? 1.668 -6.530 -0.088 1.00 88.31 70 ASN A O 1
ATOM 561 N N . SER A 1 71 ? 3.138 -5.072 -0.944 1.00 88.50 71 SER A N 1
ATOM 562 C CA . SER A 1 71 ? 3.460 -4.457 0.346 1.00 88.50 71 SER A CA 1
ATOM 563 C C . SER A 1 71 ? 2.228 -3.838 1.020 1.00 88.50 71 SER A C 1
ATOM 565 O O . SER A 1 71 ? 2.069 -3.932 2.236 1.00 88.50 71 SER A O 1
ATOM 567 N N . TRP A 1 72 ? 1.342 -3.216 0.236 1.00 85.56 72 TRP A N 1
ATOM 568 C CA . TRP A 1 72 ? 0.064 -2.698 0.724 1.00 85.56 72 TRP A CA 1
ATOM 569 C C . TRP A 1 72 ? -0.844 -3.824 1.234 1.00 85.56 72 TRP A C 1
ATOM 571 O O . TRP A 1 72 ? -1.420 -3.719 2.322 1.00 85.56 72 TRP A O 1
ATOM 581 N N . MET A 1 73 ? -0.958 -4.913 0.469 1.00 85.06 73 MET A N 1
ATOM 582 C CA . MET A 1 73 ? -1.799 -6.057 0.815 1.00 85.06 73 MET A CA 1
ATOM 583 C C . MET A 1 73 ? -1.283 -6.791 2.058 1.00 85.06 73 MET A C 1
ATOM 585 O O . MET A 1 73 ? -2.076 -7.067 2.951 1.00 85.06 73 MET A O 1
ATOM 589 N N . ASP A 1 74 ? 0.028 -7.005 2.176 1.00 89.44 74 ASP A N 1
ATOM 590 C CA . ASP A 1 74 ? 0.660 -7.672 3.323 1.00 89.44 74 ASP A CA 1
ATOM 591 C C . ASP A 1 74 ? 0.377 -6.935 4.641 1.00 89.44 74 ASP A C 1
ATOM 593 O O . ASP A 1 74 ? 0.098 -7.545 5.678 1.00 89.44 74 ASP A O 1
ATOM 597 N N . ILE A 1 75 ? 0.430 -5.600 4.620 1.00 87.56 75 ILE A N 1
ATOM 598 C CA . ILE A 1 75 ? 0.137 -4.793 5.809 1.00 87.56 75 ILE A CA 1
ATOM 599 C C . ILE A 1 75 ? -1.355 -4.820 6.108 1.00 87.56 75 ILE A C 1
ATOM 601 O O . ILE A 1 75 ? -1.734 -4.981 7.265 1.00 87.56 75 ILE A O 1
ATOM 605 N N . THR A 1 76 ? -2.192 -4.726 5.075 1.00 84.94 76 THR A N 1
ATOM 606 C CA . THR A 1 76 ? -3.646 -4.853 5.224 1.00 84.94 76 THR A CA 1
ATOM 607 C C . THR A 1 76 ? -4.009 -6.195 5.867 1.00 84.94 76 THR A C 1
ATOM 609 O O . THR A 1 76 ? -4.756 -6.223 6.842 1.00 84.94 76 THR A O 1
ATOM 612 N N . GLU A 1 77 ? -3.433 -7.301 5.391 1.00 86.12 77 GLU A N 1
ATOM 613 C CA . GLU A 1 77 ? -3.641 -8.647 5.934 1.00 86.12 77 GLU A CA 1
ATOM 614 C C . GLU A 1 77 ? -3.141 -8.764 7.377 1.00 86.12 77 GLU A C 1
ATOM 616 O O . GLU A 1 77 ? -3.862 -9.259 8.244 1.00 86.12 77 GLU A O 1
ATOM 621 N N . THR A 1 78 ? -1.943 -8.251 7.668 1.00 88.88 78 THR A N 1
ATOM 622 C CA . THR A 1 78 ? -1.384 -8.263 9.028 1.00 88.88 78 THR A CA 1
ATOM 623 C C . THR A 1 78 ? -2.284 -7.502 10.001 1.00 88.88 78 THR A C 1
ATOM 625 O O . THR A 1 78 ? -2.573 -7.990 11.096 1.00 88.88 78 THR A O 1
ATOM 628 N N . THR A 1 79 ? -2.761 -6.319 9.609 1.00 86.75 79 THR A N 1
ATOM 629 C CA . THR A 1 79 ? -3.656 -5.511 10.438 1.00 86.75 79 THR A CA 1
ATOM 630 C C . THR A 1 79 ? -5.017 -6.182 10.619 1.00 86.75 79 THR A C 1
ATOM 632 O O . THR A 1 79 ? -5.522 -6.222 11.740 1.00 86.75 79 THR A O 1
ATOM 635 N N . LEU A 1 80 ? -5.588 -6.781 9.569 1.00 85.12 80 LEU A N 1
ATOM 636 C CA . LEU A 1 80 ? -6.834 -7.550 9.668 1.00 85.12 80 LEU A CA 1
ATOM 637 C C . LEU A 1 80 ? -6.692 -8.774 10.583 1.00 85.12 80 LEU A C 1
ATOM 639 O O . LEU A 1 80 ? -7.597 -9.057 11.367 1.00 85.12 80 LEU A O 1
ATOM 643 N N . GLY A 1 81 ? -5.551 -9.467 10.539 1.00 87.81 81 GLY A N 1
ATOM 644 C CA . GLY A 1 81 ? -5.236 -10.559 11.462 1.00 87.81 81 GLY A CA 1
ATOM 645 C C . GLY A 1 81 ? -5.247 -10.097 12.920 1.00 87.81 81 GLY A C 1
ATOM 646 O O . GLY A 1 81 ? -5.935 -10.682 13.752 1.00 87.81 81 GLY A O 1
ATOM 647 N N . GLN A 1 82 ? -4.578 -8.979 13.213 1.00 86.25 82 GLN A N 1
ATOM 648 C CA . GLN A 1 82 ? -4.571 -8.385 14.555 1.00 86.25 82 GLN A CA 1
ATOM 649 C C . GLN A 1 82 ? -5.968 -7.938 15.006 1.00 86.25 82 GLN A C 1
ATOM 651 O O . GLN A 1 82 ? -6.334 -8.124 16.165 1.00 86.25 82 GLN A O 1
ATOM 656 N N . MET A 1 83 ? -6.771 -7.375 14.099 1.00 84.81 83 MET A N 1
ATOM 657 C CA . MET A 1 83 ? -8.160 -7.017 14.392 1.00 84.81 83 MET A CA 1
ATOM 658 C C . MET A 1 83 ? -9.002 -8.253 14.722 1.00 84.81 83 MET A C 1
ATOM 660 O O . MET A 1 83 ? -9.826 -8.204 15.634 1.00 84.81 83 MET A O 1
ATOM 664 N N . ASN A 1 84 ? -8.784 -9.370 14.026 1.00 86.06 84 ASN A N 1
ATOM 665 C CA . ASN A 1 84 ? -9.473 -10.624 14.307 1.00 86.06 84 ASN A CA 1
ATOM 666 C C . ASN A 1 84 ? -9.111 -11.176 15.698 1.00 86.06 84 ASN A C 1
ATOM 668 O O . ASN A 1 84 ? -9.998 -11.561 16.459 1.00 86.06 84 ASN A O 1
ATOM 672 N N . ASP A 1 85 ? -7.835 -11.129 16.084 1.00 88.19 85 ASP A N 1
ATOM 673 C CA . ASP A 1 85 ? -7.394 -11.544 17.423 1.00 88.19 85 ASP A CA 1
ATOM 674 C C . ASP A 1 85 ? -8.039 -10.694 18.531 1.00 88.19 85 ASP A C 1
ATOM 676 O O . ASP A 1 85 ? -8.526 -11.225 19.535 1.00 88.19 85 ASP A O 1
ATOM 680 N N . VAL A 1 86 ? -8.121 -9.373 18.326 1.00 86.44 86 VAL A N 1
ATOM 681 C CA . VAL A 1 86 ? -8.823 -8.450 19.237 1.00 86.44 86 VAL A CA 1
ATOM 682 C C . VAL A 1 86 ? -10.310 -8.811 19.344 1.00 86.44 86 VAL A C 1
ATOM 684 O O . VAL A 1 86 ? -10.856 -8.862 20.448 1.00 86.44 86 VAL A O 1
ATOM 687 N N . MET A 1 87 ? -10.963 -9.135 18.225 1.00 82.75 87 MET A N 1
ATOM 688 C CA . MET A 1 87 ? -12.367 -9.566 18.201 1.00 82.75 87 MET A CA 1
ATOM 689 C C . MET A 1 87 ? -12.590 -10.911 18.898 1.00 82.75 87 MET A C 1
ATOM 691 O O . MET A 1 87 ? -13.596 -11.095 19.593 1.00 82.75 87 MET A O 1
ATOM 695 N N . HIS A 1 88 ? -11.662 -11.855 18.749 1.00 86.56 88 HIS A N 1
ATOM 696 C CA . HIS A 1 88 ? -11.697 -13.119 19.475 1.00 86.56 88 HIS A CA 1
ATOM 697 C C . HIS A 1 88 ? -11.593 -12.890 20.983 1.00 86.56 88 HIS A C 1
ATOM 699 O O . HIS A 1 88 ? -12.425 -13.411 21.730 1.00 86.56 88 HIS A O 1
ATOM 705 N N . ARG A 1 89 ? -10.660 -12.040 21.425 1.00 86.62 89 ARG A N 1
ATOM 706 C CA . ARG A 1 89 ? -10.506 -11.696 22.842 1.00 86.62 89 ARG A CA 1
ATOM 707 C C . ARG A 1 89 ? -11.744 -11.001 23.408 1.00 86.62 89 ARG A C 1
ATOM 709 O O . ARG A 1 89 ? -12.223 -11.360 24.481 1.00 86.62 89 ARG A O 1
ATOM 716 N N . ALA A 1 90 ? -12.309 -10.058 22.662 1.00 81.81 90 ALA A N 1
ATOM 717 C CA . ALA A 1 90 ? -13.553 -9.393 23.027 1.00 81.81 90 ALA A CA 1
ATOM 718 C C . ALA A 1 90 ? -14.717 -10.376 23.215 1.00 81.81 90 ALA A C 1
ATOM 720 O O . ALA A 1 90 ? -15.483 -10.269 24.173 1.00 81.81 90 ALA A O 1
ATOM 721 N N . ARG A 1 91 ? -14.835 -11.375 22.330 1.00 82.38 91 ARG A N 1
ATOM 722 C CA . ARG A 1 91 ? -15.851 -12.427 22.452 1.00 82.38 91 ARG A CA 1
ATOM 723 C C . ARG A 1 91 ? -15.643 -13.280 23.704 1.00 82.38 91 ARG A C 1
ATOM 725 O O . ARG A 1 91 ? -16.626 -13.613 24.361 1.00 82.38 91 ARG A O 1
ATOM 732 N N . GLU A 1 92 ? -14.404 -13.637 24.037 1.00 84.94 92 GLU A N 1
ATOM 733 C CA . GLU A 1 92 ? -14.096 -14.378 25.270 1.00 84.94 92 GLU A CA 1
ATOM 734 C C . GLU A 1 92 ? -14.547 -13.606 26.512 1.00 84.94 92 GLU A C 1
ATOM 736 O O . GLU A 1 92 ? -15.237 -14.166 27.364 1.00 84.94 92 GLU A O 1
ATOM 741 N N . LEU A 1 93 ? -14.225 -12.312 26.576 1.00 83.19 93 LEU A N 1
ATOM 742 C CA . LEU A 1 93 ? -14.620 -11.430 27.675 1.00 83.19 93 LEU A CA 1
ATOM 743 C C . LEU A 1 93 ? -16.141 -11.266 27.768 1.00 83.19 93 LEU A C 1
ATOM 745 O O . LEU A 1 93 ? -16.694 -11.302 28.866 1.00 83.19 93 LEU A O 1
ATOM 749 N N . ALA A 1 94 ? -16.833 -11.163 26.632 1.00 78.00 94 ALA A N 1
ATOM 750 C CA . ALA A 1 94 ? -18.292 -11.103 26.588 1.00 78.00 94 ALA A CA 1
ATOM 751 C C . ALA A 1 94 ? -18.950 -12.384 27.135 1.00 78.00 94 ALA A C 1
ATOM 753 O O . ALA A 1 94 ? -19.893 -12.315 27.925 1.00 78.00 94 ALA A O 1
ATOM 754 N N . VAL A 1 95 ? -18.439 -13.561 26.756 1.00 82.75 95 VAL A N 1
ATOM 755 C CA . VAL A 1 95 ? -18.915 -14.849 27.291 1.00 82.75 95 VAL A CA 1
ATOM 756 C C . VAL A 1 95 ? -18.593 -14.969 28.778 1.00 82.75 95 VAL A C 1
ATOM 758 O O . VAL A 1 95 ? -19.429 -15.434 29.552 1.00 82.75 95 VAL A O 1
ATOM 761 N N . GLN A 1 96 ? -17.404 -14.524 29.193 1.00 80.56 96 GLN A N 1
ATOM 762 C CA . GLN A 1 96 ? -17.008 -14.522 30.594 1.00 80.56 96 GLN A CA 1
ATOM 763 C C . GLN A 1 96 ? -17.942 -13.645 31.426 1.00 80.56 96 GLN A C 1
ATOM 765 O O . GLN A 1 96 ? -18.407 -14.111 32.462 1.00 80.56 96 GLN A O 1
ATOM 770 N N . ALA A 1 97 ? -18.269 -12.437 30.961 1.00 75.06 97 ALA A N 1
ATOM 771 C CA . ALA A 1 97 ? -19.172 -11.516 31.644 1.00 75.06 97 ALA A CA 1
ATOM 772 C C . ALA A 1 97 ? -20.613 -12.039 31.747 1.00 75.06 97 ALA A C 1
ATOM 774 O O . ALA A 1 97 ? -21.276 -11.797 32.751 1.00 75.06 97 ALA A O 1
ATOM 775 N N . GLY A 1 98 ? -21.075 -12.810 30.755 1.00 72.06 98 GLY A N 1
ATOM 776 C CA . GLY A 1 98 ? -22.386 -13.466 30.769 1.00 72.06 98 GLY A CA 1
ATOM 777 C C . GLY A 1 98 ? -22.535 -14.600 31.794 1.00 72.06 98 GLY A C 1
ATOM 778 O O . GLY A 1 98 ? -23.645 -15.092 32.003 1.00 72.06 98 GLY A O 1
ATOM 779 N N . ASN A 1 99 ? -21.451 -15.027 32.454 1.00 74.06 99 ASN A N 1
ATOM 780 C CA . ASN A 1 99 ? -21.532 -15.991 33.550 1.00 74.06 99 ASN A CA 1
ATOM 781 C C . ASN A 1 99 ? -22.025 -15.306 34.837 1.00 74.06 99 ASN A C 1
ATOM 783 O O . ASN A 1 99 ? -21.330 -14.482 35.427 1.00 74.06 99 ASN A O 1
ATOM 787 N N . GLY A 1 100 ? -23.197 -15.711 35.337 1.00 60.97 100 GLY A N 1
ATOM 788 C CA . GLY A 1 100 ? -23.852 -15.127 36.523 1.00 60.97 100 GLY A CA 1
ATOM 789 C C . GLY A 1 100 ? -23.164 -15.358 37.881 1.00 60.97 100 GLY A C 1
ATOM 790 O O . GLY A 1 100 ? -23.777 -15.129 38.918 1.00 60.97 100 GLY A O 1
ATOM 791 N N . THR A 1 101 ? -21.921 -15.843 37.899 1.00 71.19 101 THR A N 1
ATOM 792 C CA . THR A 1 101 ? -21.095 -16.043 39.106 1.00 71.19 101 THR A CA 1
ATOM 793 C C . THR A 1 101 ? -20.043 -14.954 39.320 1.00 71.19 101 THR A C 1
ATOM 795 O O . THR A 1 101 ? -19.293 -15.030 40.291 1.00 71.19 101 THR A O 1
ATOM 798 N N . ASN A 1 102 ? -19.948 -13.969 38.425 1.00 73.12 102 ASN A N 1
ATOM 799 C CA . ASN A 1 102 ? -18.945 -12.910 38.520 1.00 73.12 102 ASN A CA 1
ATOM 800 C C . ASN A 1 102 ? -19.286 -11.907 39.622 1.00 73.12 102 ASN A C 1
ATOM 802 O O . ASN A 1 102 ? -20.449 -11.552 39.824 1.00 73.12 102 ASN A O 1
ATOM 806 N N . THR A 1 103 ? -18.264 -11.421 40.323 1.00 76.75 103 THR A N 1
ATOM 807 C CA . THR A 1 103 ? -18.450 -10.329 41.278 1.00 76.75 103 THR A CA 1
ATOM 808 C C . THR A 1 103 ? -18.547 -8.980 40.548 1.00 76.75 103 THR A C 1
ATOM 810 O O . THR A 1 103 ? -18.044 -8.850 39.429 1.00 76.75 103 THR A O 1
ATOM 813 N N . PRO A 1 104 ? -19.128 -7.937 41.171 1.00 75.06 104 PRO A N 1
ATOM 814 C CA . PRO A 1 104 ? -19.118 -6.583 40.606 1.00 75.06 104 PRO A CA 1
ATOM 815 C C . PRO A 1 104 ? -17.704 -6.051 40.315 1.00 75.06 104 PRO A C 1
ATOM 817 O O . PRO A 1 104 ? -17.516 -5.259 39.399 1.00 75.06 104 PRO A O 1
ATOM 820 N N . GLU A 1 105 ? -16.698 -6.506 41.070 1.00 79.06 105 GLU A N 1
ATOM 821 C CA . GLU A 1 105 ? -15.295 -6.141 40.847 1.00 79.06 105 GLU A CA 1
ATOM 822 C C . GLU A 1 105 ? -14.704 -6.833 39.605 1.00 79.06 105 GLU A C 1
ATOM 824 O O . GLU A 1 105 ? -13.914 -6.230 38.879 1.00 79.06 105 GLU A O 1
ATOM 829 N N . ASP A 1 106 ? -15.104 -8.078 39.328 1.00 79.12 106 ASP A N 1
ATOM 830 C CA . ASP A 1 106 ? -14.681 -8.807 38.126 1.00 79.12 106 ASP A CA 1
ATOM 831 C C . ASP A 1 106 ? -15.307 -8.211 36.859 1.00 79.12 106 ASP A C 1
ATOM 833 O O . ASP A 1 106 ? -14.632 -8.088 35.837 1.00 79.12 106 ASP A O 1
ATOM 837 N N . LEU A 1 107 ? -16.570 -7.778 36.935 1.00 77.31 107 LEU A N 1
ATOM 838 C CA . LEU A 1 107 ? -17.253 -7.093 35.833 1.00 77.31 107 LEU A CA 1
ATOM 839 C C . LEU A 1 107 ? -16.584 -5.754 35.489 1.00 77.31 107 LEU A C 1
ATOM 841 O O . LEU A 1 107 ? -16.394 -5.455 34.311 1.00 77.31 107 LEU A O 1
ATOM 845 N N . GLU A 1 108 ? -16.148 -4.983 36.491 1.00 79.94 108 GLU A N 1
ATOM 846 C CA . GLU A 1 108 ? -15.429 -3.722 36.257 1.00 79.94 108 GLU A CA 1
ATOM 847 C C . GLU A 1 108 ? -14.048 -3.955 35.617 1.00 79.94 108 GLU A C 1
ATOM 849 O O . GLU A 1 108 ? -13.645 -3.212 34.722 1.00 79.94 108 GLU A O 1
ATOM 854 N N . LYS A 1 109 ? -13.334 -5.023 36.002 1.00 82.56 109 LYS A N 1
ATOM 855 C CA . LYS A 1 109 ? -12.057 -5.398 35.364 1.00 82.56 109 LYS A CA 1
ATOM 856 C C . LYS A 1 109 ? -12.249 -5.828 33.909 1.00 82.56 109 LYS A C 1
ATOM 858 O O . LYS A 1 109 ? -11.490 -5.391 33.047 1.00 82.56 109 LYS A O 1
ATOM 863 N N . ILE A 1 110 ? -13.281 -6.626 33.625 1.00 81.00 110 ILE A N 1
ATOM 864 C CA . ILE A 1 110 ? -13.630 -7.035 32.255 1.00 81.00 110 ILE A CA 1
ATOM 865 C C . ILE A 1 110 ? -13.982 -5.813 31.400 1.00 81.00 110 ILE A C 1
ATOM 867 O O . ILE A 1 110 ? -13.562 -5.720 30.247 1.00 81.00 110 ILE A O 1
ATOM 871 N N . LYS A 1 111 ? -14.713 -4.849 31.964 1.00 77.31 111 LYS A N 1
ATOM 872 C CA . LYS A 1 111 ? -15.046 -3.597 31.284 1.00 77.31 111 LYS A CA 1
ATOM 873 C C . LYS A 1 111 ? -13.799 -2.787 30.927 1.00 77.31 111 LYS A C 1
ATOM 875 O O . LYS A 1 111 ? -13.676 -2.368 29.781 1.00 77.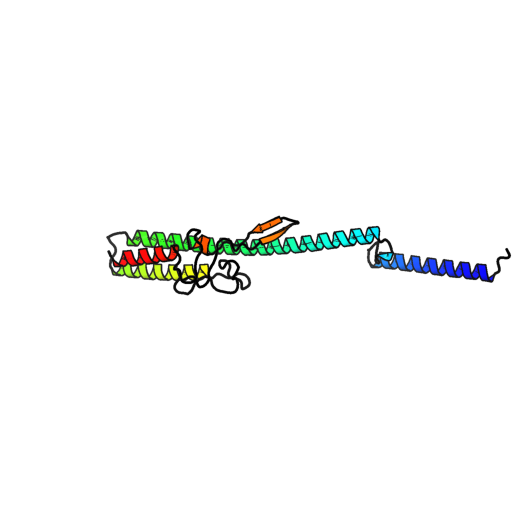31 111 LYS A O 1
ATOM 880 N N . GLN A 1 112 ? -12.867 -2.608 31.864 1.00 83.75 112 GLN A N 1
ATOM 881 C CA . GLN A 1 112 ? -11.607 -1.907 31.588 1.00 83.75 112 GLN A CA 1
ATOM 882 C C . GLN A 1 112 ? -10.798 -2.601 30.485 1.00 83.75 112 GLN A C 1
ATOM 884 O O . GLN A 1 112 ? -10.231 -1.932 29.623 1.00 83.75 112 GLN A O 1
ATOM 889 N N . GLU A 1 113 ? -10.772 -3.935 30.473 1.00 83.69 113 GLU A N 1
ATOM 890 C CA . GLU A 1 113 ? -10.114 -4.698 29.410 1.00 83.69 113 GLU A CA 1
ATOM 891 C C . GLU A 1 113 ? -10.819 -4.501 28.055 1.00 83.69 113 GLU A C 1
ATOM 893 O O . GLU A 1 113 ? -10.157 -4.263 27.047 1.00 83.69 113 GLU A O 1
ATOM 898 N N . MET A 1 114 ? -12.155 -4.497 28.015 1.00 80.00 114 MET A N 1
ATOM 899 C CA . MET A 1 114 ? -12.906 -4.208 26.787 1.00 80.00 114 MET A CA 1
ATOM 900 C C . MET A 1 114 ? -12.703 -2.776 26.274 1.00 80.00 114 MET A C 1
ATOM 902 O O . MET A 1 114 ? -12.581 -2.579 25.065 1.00 80.00 114 MET A O 1
ATOM 906 N N . GLU A 1 115 ? -12.622 -1.780 27.159 1.00 81.56 115 GLU A N 1
ATOM 907 C CA . GLU A 1 115 ? -12.292 -0.401 26.779 1.00 81.56 115 GLU A CA 1
ATOM 908 C C . GLU A 1 115 ? -10.888 -0.316 26.158 1.00 81.56 115 GLU A C 1
ATOM 910 O O . GLU A 1 115 ? -10.698 0.347 25.138 1.00 81.56 115 GLU A O 1
ATOM 915 N N . GLN A 1 116 ? -9.911 -1.049 26.700 1.00 85.25 116 GLN A N 1
ATOM 916 C CA . GLN A 1 116 ? -8.568 -1.126 26.116 1.00 85.25 116 GLN A CA 1
ATOM 917 C C . GLN A 1 116 ? -8.565 -1.808 24.744 1.00 85.25 116 GLN A C 1
ATOM 919 O O . GLN A 1 116 ? -7.901 -1.323 23.827 1.00 85.25 116 GLN A O 1
ATOM 924 N N . LEU A 1 117 ? -9.334 -2.887 24.568 1.00 83.44 117 LEU A N 1
ATOM 925 C CA . LEU A 1 117 ? -9.482 -3.553 23.270 1.00 83.44 117 LEU A CA 1
ATOM 926 C C . LEU A 1 117 ? -10.141 -2.636 22.232 1.00 83.44 117 LEU A C 1
ATOM 928 O O . LEU A 1 117 ? -9.722 -2.630 21.075 1.00 83.44 117 LEU A O 1
ATOM 932 N N . LYS A 1 118 ? -11.111 -1.808 22.640 1.00 77.06 118 LYS A N 1
ATOM 933 C CA . LYS A 1 118 ? -11.707 -0.777 21.777 1.00 77.06 118 LYS A CA 1
ATOM 934 C C . LYS A 1 118 ? -10.653 0.226 21.307 1.00 77.06 118 LYS A C 1
ATOM 936 O O . LYS A 1 118 ? -10.553 0.481 20.109 1.00 77.06 118 LYS A O 1
ATOM 941 N N . VAL A 1 119 ? -9.832 0.749 22.220 1.00 81.50 119 VAL A N 1
ATOM 942 C CA . VAL A 1 119 ? -8.736 1.675 21.874 1.00 81.50 119 VAL A CA 1
ATOM 943 C C . VAL A 1 119 ? -7.727 1.011 20.936 1.00 81.50 119 VAL A C 1
ATOM 945 O O . VAL A 1 119 ? -7.301 1.614 19.952 1.00 81.50 119 VAL A O 1
ATOM 948 N N . GLN A 1 120 ? -7.378 -0.253 21.187 1.00 82.69 120 GLN A N 1
ATOM 949 C CA . GLN A 1 120 ? -6.494 -1.016 20.309 1.00 82.69 120 GLN A CA 1
ATOM 950 C C . GLN A 1 120 ? -7.094 -1.176 18.907 1.00 82.69 120 GLN A C 1
ATOM 952 O O . GLN A 1 120 ? -6.386 -1.004 17.918 1.00 82.69 120 GLN A O 1
ATOM 957 N N . MET A 1 121 ? -8.395 -1.447 18.801 1.00 79.25 121 MET A N 1
ATOM 958 C CA . MET A 1 121 ? -9.073 -1.583 17.514 1.00 79.25 121 MET A CA 1
ATOM 959 C C . MET A 1 121 ? -9.108 -0.266 16.731 1.00 79.25 121 MET A C 1
ATOM 961 O O . MET A 1 121 ? -8.856 -0.277 15.528 1.00 79.25 121 MET A O 1
ATOM 965 N N . VAL A 1 122 ? -9.328 0.867 17.405 1.00 77.56 122 VAL A N 1
ATOM 966 C CA . VAL A 1 122 ? -9.224 2.210 16.801 1.00 77.56 122 VAL A CA 1
ATOM 967 C C . VAL A 1 122 ? -7.799 2.484 16.313 1.00 77.56 122 VAL A C 1
ATOM 969 O O . VAL A 1 122 ? -7.601 3.022 15.224 1.00 77.56 122 VAL A O 1
ATOM 972 N N . HIS A 1 123 ? -6.786 2.069 17.075 1.00 80.62 123 HIS A N 1
ATOM 973 C CA . HIS A 1 123 ? -5.395 2.216 16.657 1.00 80.62 123 HIS A CA 1
ATOM 974 C C . HIS A 1 123 ? -5.079 1.391 15.401 1.00 80.62 123 HIS A C 1
ATOM 976 O O . HIS A 1 123 ? -4.462 1.905 14.469 1.00 80.62 123 HIS A O 1
ATOM 982 N N . LEU A 1 124 ? -5.561 0.145 15.341 1.00 80.88 124 LEU A N 1
ATOM 983 C CA . LEU A 1 124 ? -5.428 -0.716 14.163 1.00 80.88 124 LEU A CA 1
ATOM 984 C C . LEU A 1 124 ? -6.169 -0.137 12.949 1.00 80.88 124 LEU A C 1
ATOM 986 O O . LEU A 1 124 ? -5.620 -0.129 11.847 1.00 80.88 124 LEU A O 1
ATOM 990 N N . ALA A 1 125 ? -7.358 0.435 13.155 1.00 73.94 125 ALA A N 1
ATOM 991 C CA . ALA A 1 125 ? -8.129 1.121 12.118 1.00 73.94 125 ALA A CA 1
ATOM 992 C C . ALA A 1 125 ? -7.387 2.333 11.522 1.00 73.94 125 ALA A C 1
ATOM 994 O O . ALA A 1 125 ? -7.556 2.668 10.350 1.00 73.94 125 ALA A O 1
ATOM 995 N N . ASN A 1 126 ? -6.527 2.969 12.319 1.00 77.00 126 ASN A N 1
ATOM 996 C 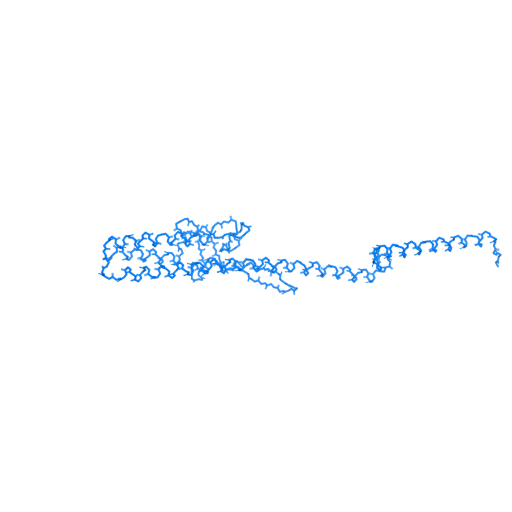CA . ASN A 1 126 ? -5.710 4.118 11.938 1.00 77.00 126 ASN A CA 1
ATOM 997 C C . ASN A 1 126 ? -4.288 3.738 11.475 1.00 77.00 126 ASN A C 1
ATOM 999 O O . ASN A 1 126 ? -3.405 4.5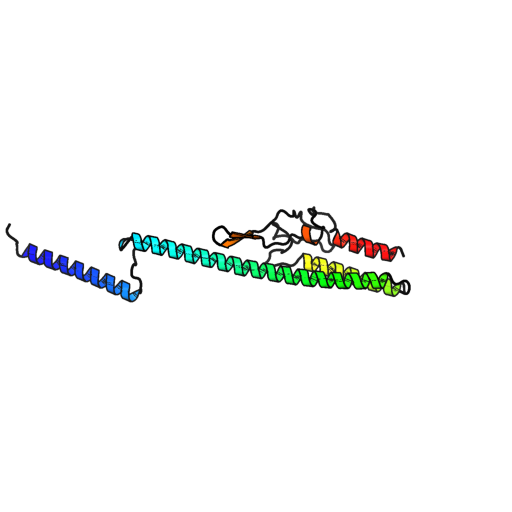99 11.430 1.00 77.00 126 ASN A O 1
ATOM 1003 N N . THR A 1 127 ? -4.045 2.474 11.108 1.00 80.94 127 THR A N 1
ATOM 1004 C CA . THR A 1 127 ? -2.736 2.036 10.596 1.00 80.94 127 THR A CA 1
ATOM 1005 C C . THR A 1 127 ? -2.375 2.768 9.298 1.00 80.94 127 THR A C 1
ATOM 1007 O O . THR A 1 127 ? -3.216 2.989 8.419 1.00 80.94 127 THR A O 1
ATOM 1010 N N . THR A 1 128 ? -1.097 3.138 9.172 1.00 77.38 128 THR A N 1
ATOM 1011 C CA . THR A 1 128 ? -0.561 3.835 7.997 1.00 77.38 128 THR A CA 1
ATOM 1012 C C . THR A 1 128 ? 0.482 2.996 7.275 1.00 77.38 128 THR A C 1
ATOM 1014 O O . THR A 1 128 ? 1.299 2.317 7.897 1.00 77.38 128 THR A O 1
ATOM 1017 N N . TYR A 1 129 ? 0.496 3.100 5.951 1.00 77.81 129 TYR A N 1
ATOM 1018 C CA . TYR A 1 129 ? 1.568 2.612 5.102 1.00 77.81 129 TYR A CA 1
ATOM 1019 C C . TYR A 1 129 ? 2.121 3.761 4.265 1.00 77.81 129 TYR A C 1
ATOM 1021 O O . TYR A 1 129 ? 1.377 4.470 3.593 1.00 77.81 129 TYR A O 1
ATOM 1029 N N . ALA A 1 130 ? 3.437 3.980 4.337 1.00 70.06 130 ALA A N 1
ATOM 1030 C CA . ALA A 1 130 ? 4.122 5.060 3.619 1.00 70.06 130 ALA A CA 1
ATOM 1031 C C . ALA A 1 130 ? 3.486 6.461 3.820 1.00 70.06 130 ALA A C 1
ATOM 1033 O O . ALA A 1 130 ? 3.507 7.297 2.918 1.00 70.06 130 ALA A O 1
ATOM 1034 N N . GLY A 1 131 ? 2.913 6.720 5.005 1.00 69.88 131 GLY A N 1
ATOM 1035 C CA . GLY A 1 131 ? 2.234 7.980 5.336 1.00 69.88 131 GLY A CA 1
ATOM 1036 C C . GLY A 1 131 ? 0.792 8.093 4.829 1.00 69.88 131 GLY A C 1
ATOM 1037 O O . GLY A 1 131 ? 0.190 9.151 4.976 1.00 69.88 131 GLY A O 1
ATOM 1038 N N . ARG A 1 132 ? 0.239 7.019 4.254 1.00 75.75 132 ARG A N 1
ATOM 1039 C CA . ARG A 1 132 ? -1.154 6.913 3.812 1.00 75.75 132 ARG A CA 1
ATOM 1040 C C . ARG A 1 132 ? -1.930 6.003 4.750 1.00 75.75 132 ARG A C 1
ATOM 1042 O O . ARG A 1 132 ? -1.455 4.920 5.082 1.00 75.75 132 ARG A O 1
ATOM 1049 N N . TYR A 1 133 ? -3.119 6.420 5.162 1.00 77.94 133 TYR A N 1
ATOM 1050 C CA . TYR A 1 133 ? -4.018 5.549 5.918 1.00 77.94 133 TYR A CA 1
ATOM 1051 C C . TYR A 1 133 ? -4.581 4.453 5.008 1.00 77.94 133 TYR A C 1
ATOM 1053 O O . TYR A 1 133 ? -5.019 4.727 3.893 1.00 77.94 133 TYR A O 1
ATOM 1061 N N . ILE A 1 134 ? -4.523 3.205 5.477 1.00 74.12 134 ILE A N 1
ATOM 1062 C CA . ILE A 1 134 ? -4.785 2.023 4.636 1.00 74.12 134 ILE A CA 1
ATOM 1063 C C . ILE A 1 134 ? -6.288 1.816 4.416 1.00 74.12 134 ILE A C 1
ATOM 1065 O O . ILE A 1 134 ? -6.715 1.415 3.336 1.00 74.12 134 ILE A O 1
ATOM 1069 N N . PHE A 1 135 ? -7.093 2.161 5.421 1.00 71.62 135 PHE A N 1
ATOM 1070 C CA . PHE A 1 135 ? -8.539 1.936 5.422 1.00 71.62 135 PHE A CA 1
ATOM 1071 C C . PHE A 1 135 ? -9.359 3.181 5.052 1.00 71.62 135 PHE A C 1
ATOM 1073 O O . PHE A 1 135 ? -10.584 3.109 4.985 1.00 71.62 135 PHE A O 1
ATOM 1080 N N . SER A 1 136 ? -8.722 4.330 4.798 1.00 63.84 136 SER A N 1
ATOM 1081 C CA . SER A 1 136 ? -9.405 5.619 4.602 1.00 63.84 136 SER A CA 1
ATOM 1082 C C . SER A 1 136 ? -9.909 5.892 3.175 1.00 63.84 136 SER A C 1
ATOM 1084 O O . SER A 1 136 ? -10.275 7.027 2.859 1.00 63.84 136 SER A O 1
ATOM 1086 N N . GLY A 1 137 ? -9.942 4.874 2.308 1.00 66.88 137 GLY A N 1
ATOM 1087 C CA . GLY A 1 137 ? -10.409 5.013 0.924 1.00 66.88 137 GLY A CA 1
ATOM 1088 C C . GLY A 1 137 ? -9.509 5.940 0.101 1.00 66.88 137 GLY A C 1
ATOM 1089 O O . GLY A 1 137 ? -8.284 5.814 0.128 1.00 66.88 137 GLY A O 1
ATOM 1090 N N . PHE A 1 138 ? -10.099 6.902 -0.616 1.00 59.84 138 PHE A N 1
ATOM 1091 C CA . PHE A 1 138 ? -9.352 7.912 -1.379 1.00 59.84 138 PHE A CA 1
ATOM 1092 C C . PHE A 1 138 ? -8.744 9.010 -0.503 1.00 59.84 138 PHE A C 1
ATOM 1094 O O . PHE A 1 138 ? -7.876 9.761 -0.957 1.00 59.84 138 PHE A O 1
ATOM 1101 N N . LYS A 1 139 ? -9.171 9.131 0.757 1.00 59.56 139 LYS A N 1
ATOM 1102 C CA . LYS A 1 139 ? -8.723 10.186 1.674 1.00 59.56 139 LYS A CA 1
ATOM 1103 C C . LYS A 1 139 ? -7.542 9.692 2.503 1.00 59.56 139 LYS A C 1
ATOM 1105 O O . LYS A 1 139 ? -7.605 9.610 3.727 1.00 59.56 139 LYS A O 1
ATOM 1110 N N . THR A 1 140 ? -6.431 9.389 1.835 1.00 62.44 140 THR A N 1
ATOM 1111 C CA . THR A 1 140 ? -5.208 8.855 2.465 1.00 62.44 140 THR A CA 1
ATOM 1112 C C . THR A 1 140 ? -4.505 9.826 3.417 1.00 62.44 140 THR A C 1
ATOM 1114 O O . THR A 1 140 ? -3.609 9.406 4.142 1.00 62.44 140 THR A O 1
ATOM 1117 N N . ASP A 1 141 ? -4.903 11.102 3.424 1.00 58.34 141 ASP A N 1
ATOM 1118 C CA . ASP A 1 141 ? -4.276 12.180 4.203 1.00 58.34 141 ASP A CA 1
ATOM 1119 C C . ASP A 1 141 ? -4.861 12.348 5.618 1.00 58.34 141 ASP A C 1
ATOM 1121 O O . ASP A 1 141 ? -4.374 13.174 6.392 1.00 58.34 141 ASP A O 1
ATOM 1125 N N . LYS A 1 142 ? -5.928 11.616 5.968 1.00 61.62 142 LYS A N 1
ATOM 1126 C CA . LYS A 1 142 ? -6.618 11.745 7.261 1.00 61.62 142 LYS A CA 1
ATOM 1127 C C . LYS A 1 142 ? -6.882 10.390 7.907 1.00 61.62 142 LYS A C 1
ATOM 1129 O O . LYS A 1 142 ? -7.189 9.422 7.217 1.00 61.62 142 LYS A O 1
ATOM 1134 N N . ALA A 1 143 ? -6.795 10.369 9.238 1.00 60.09 143 ALA A N 1
ATOM 1135 C CA . ALA A 1 143 ? -7.143 9.213 10.054 1.00 60.09 143 ALA A CA 1
ATOM 1136 C C . ALA A 1 143 ? -8.603 8.794 9.834 1.00 60.09 143 ALA A C 1
ATOM 1138 O O . ALA A 1 143 ? -9.473 9.639 9.600 1.00 60.09 143 ALA A O 1
ATOM 1139 N N . LEU A 1 144 ? -8.847 7.486 9.921 1.00 61.38 144 LEU A N 1
ATOM 1140 C CA . LEU A 1 144 ? -10.160 6.874 9.747 1.00 61.38 144 LEU A CA 1
ATOM 1141 C C . LEU A 1 144 ? -11.101 7.244 10.899 1.00 61.38 144 LEU A C 1
ATOM 1143 O O . LEU A 1 144 ? -12.250 7.625 10.678 1.00 61.38 144 LEU A O 1
ATOM 1147 N N . MET A 1 145 ? -10.595 7.134 12.128 1.00 63.59 145 MET A N 1
ATOM 1148 C CA . MET A 1 145 ? -11.362 7.247 13.365 1.00 63.59 145 MET A CA 1
ATOM 1149 C C . MET A 1 145 ? -10.705 8.197 14.362 1.00 63.59 145 MET A C 1
ATOM 1151 O O . MET A 1 145 ? -9.479 8.265 14.447 1.00 63.59 145 MET A O 1
ATOM 1155 N N . ASP A 1 146 ? -11.531 8.885 15.146 1.00 61.94 146 ASP A N 1
ATOM 1156 C CA . ASP A 1 146 ? -11.115 9.563 16.379 1.00 61.94 146 ASP A CA 1
ATOM 1157 C C . ASP A 1 146 ? -10.825 8.543 17.497 1.00 61.94 146 ASP A C 1
ATOM 1159 O O . ASP A 1 146 ? -11.310 7.412 17.434 1.00 61.94 146 ASP A O 1
ATOM 1163 N N . ASP A 1 147 ? -10.127 8.956 18.562 1.00 57.38 147 ASP A N 1
ATOM 1164 C CA . ASP A 1 147 ? -9.821 8.134 19.752 1.00 57.38 147 ASP A CA 1
ATOM 1165 C C . ASP A 1 147 ? -11.087 7.540 20.414 1.00 57.38 147 ASP A C 1
ATOM 1167 O O . ASP A 1 147 ? -11.022 6.561 21.158 1.00 57.38 147 ASP A O 1
ATOM 1171 N N . ASN A 1 148 ? -12.262 8.097 20.098 1.00 52.28 148 ASN A N 1
ATOM 1172 C CA . ASN A 1 148 ? -13.575 7.649 20.562 1.00 52.28 148 ASN A CA 1
ATOM 1173 C C . ASN A 1 148 ? -14.267 6.616 19.645 1.00 52.28 148 ASN A C 1
ATOM 1175 O O . ASN A 1 148 ? -15.357 6.147 19.977 1.00 52.28 148 ASN A O 1
ATOM 1179 N N . GLY A 1 149 ? -13.669 6.246 18.505 1.00 56.56 149 GLY A N 1
ATOM 1180 C CA . GLY A 1 149 ? -14.250 5.283 17.561 1.00 56.56 149 GLY A CA 1
ATOM 1181 C C . GLY A 1 149 ? -15.317 5.857 16.622 1.00 56.56 149 GLY A C 1
ATOM 1182 O O . GLY A 1 149 ? -16.152 5.118 16.101 1.00 56.56 149 GLY A O 1
ATOM 1183 N N . VAL A 1 150 ? -15.308 7.176 16.422 1.00 60.16 150 VAL A N 1
ATOM 1184 C CA . VAL A 1 150 ? -16.186 7.879 15.474 1.00 60.16 150 VAL A CA 1
ATOM 1185 C C . VAL A 1 150 ? -15.435 8.084 14.165 1.00 60.16 150 VAL A C 1
ATOM 1187 O O . VAL A 1 150 ? -14.282 8.520 14.190 1.00 60.16 150 VAL A O 1
ATOM 1190 N N . PHE A 1 151 ? -16.076 7.805 13.028 1.00 57.84 151 PHE A N 1
ATOM 1191 C CA . PHE A 1 151 ? -15.477 8.079 11.723 1.00 57.84 151 PHE A CA 1
ATOM 1192 C C . PHE A 1 151 ? -15.277 9.587 11.521 1.00 57.84 151 PHE A C 1
ATOM 1194 O O . PHE A 1 151 ? -16.224 10.373 11.597 1.00 57.84 151 PHE A O 1
ATOM 1201 N N . LEU A 1 152 ? -14.039 9.996 11.231 1.00 56.94 152 LEU A N 1
ATOM 1202 C CA . LEU A 1 152 ? -13.682 11.396 10.953 1.00 56.94 152 LEU A CA 1
ATOM 1203 C C . LEU A 1 152 ? -13.897 11.783 9.482 1.00 56.94 152 LEU A C 1
ATOM 1205 O O . LEU A 1 152 ? -13.808 12.961 9.123 1.00 56.94 152 LEU A O 1
ATOM 1209 N N . ILE A 1 153 ? -14.140 10.796 8.621 1.00 55.25 153 ILE A N 1
ATOM 1210 C CA . ILE A 1 153 ? -14.217 10.946 7.171 1.00 55.25 153 ILE A CA 1
ATOM 1211 C C . ILE A 1 153 ? -15.385 10.139 6.605 1.00 55.25 153 ILE A C 1
ATOM 1213 O O . ILE A 1 153 ? -15.614 9.009 7.022 1.00 55.25 153 ILE A O 1
ATOM 1217 N N . ASP A 1 154 ? -16.085 10.713 5.620 1.00 56.53 154 ASP A N 1
ATOM 1218 C CA . ASP A 1 154 ? -17.003 9.940 4.778 1.00 56.53 154 ASP A CA 1
ATOM 1219 C C . ASP A 1 154 ? -16.190 8.971 3.926 1.00 56.53 154 ASP A C 1
ATOM 1221 O O . ASP A 1 154 ? -15.281 9.4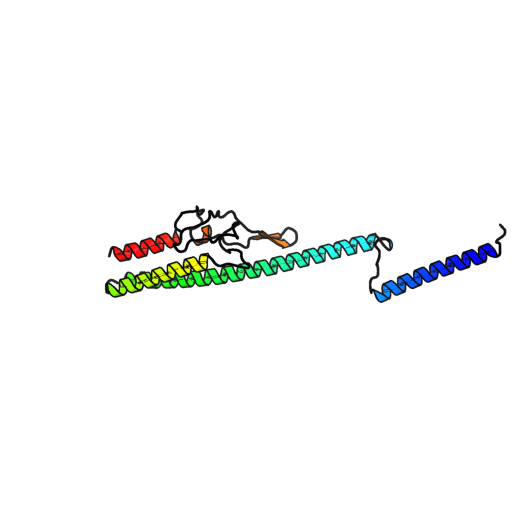16 3.208 1.00 56.53 154 ASP A O 1
ATOM 1225 N N . ILE A 1 155 ? -16.540 7.690 3.984 1.00 58.59 155 ILE A N 1
ATOM 1226 C CA . ILE A 1 155 ? -15.950 6.635 3.163 1.00 58.59 155 ILE A CA 1
ATOM 1227 C C . ILE A 1 155 ? -17.091 5.942 2.442 1.00 58.59 155 ILE A C 1
ATOM 1229 O O . ILE A 1 155 ? -17.994 5.388 3.073 1.00 58.59 155 ILE A O 1
ATOM 1233 N N . SER A 1 156 ? -17.033 5.990 1.114 1.00 56.66 156 SER A N 1
ATOM 1234 C CA . SER A 1 156 ? -17.914 5.198 0.268 1.00 56.66 156 SER A CA 1
ATOM 1235 C C . SER A 1 156 ? -17.195 3.943 -0.204 1.00 56.66 156 SER A C 1
ATOM 1237 O O . SER A 1 156 ? -16.007 3.983 -0.535 1.00 56.66 156 SER A O 1
ATOM 1239 N N . ASN A 1 157 ? -17.936 2.841 -0.320 1.00 54.41 157 ASN A N 1
ATOM 1240 C CA . ASN A 1 157 ? -17.400 1.568 -0.814 1.00 54.41 157 ASN A CA 1
ATOM 1241 C C . ASN A 1 157 ? -16.946 1.640 -2.298 1.00 54.41 157 ASN A C 1
ATOM 1243 O O . ASN A 1 157 ? -16.275 0.746 -2.804 1.00 54.41 157 ASN A O 1
ATOM 1247 N N . SER A 1 158 ? -17.266 2.734 -3.009 1.00 55.34 158 SER A N 1
ATOM 1248 C CA . SER A 1 158 ? -16.815 2.981 -4.390 1.00 55.34 158 SER A CA 1
ATOM 1249 C C . SER A 1 158 ? -15.411 3.586 -4.509 1.00 55.34 158 SER A C 1
ATOM 1251 O O . SER A 1 158 ? -14.916 3.765 -5.624 1.00 55.34 158 SER A O 1
ATOM 1253 N N . GLU A 1 159 ? -14.748 3.901 -3.391 1.00 61.19 159 GLU A N 1
ATOM 1254 C CA . GLU A 1 159 ? -13.442 4.559 -3.402 1.00 61.19 159 GLU A CA 1
ATOM 1255 C C . GLU A 1 159 ? -12.275 3.585 -3.629 1.00 61.19 159 GLU A C 1
ATOM 1257 O O . GLU A 1 159 ? -11.411 3.426 -2.770 1.00 61.19 159 GLU A O 1
ATOM 1262 N N . GLN A 1 160 ? -12.257 2.900 -4.777 1.00 66.44 160 GLN A N 1
ATOM 1263 C CA . GLN A 1 160 ? -11.279 1.858 -5.098 1.00 66.44 160 GLN A CA 1
ATOM 1264 C C . GLN A 1 160 ? -9.984 2.426 -5.700 1.00 66.44 160 GLN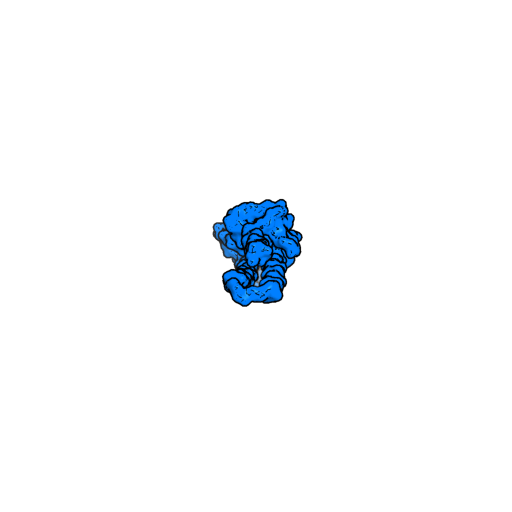 A C 1
ATOM 1266 O O . GLN A 1 160 ? -10.000 3.150 -6.696 1.00 66.44 160 GLN A O 1
ATOM 1271 N N . ILE A 1 161 ? -8.835 2.079 -5.112 1.00 68.50 161 ILE A N 1
ATOM 1272 C CA . ILE A 1 161 ? -7.512 2.422 -5.648 1.00 68.50 161 ILE A CA 1
ATOM 1273 C C . ILE A 1 161 ? -7.055 1.294 -6.575 1.00 68.50 161 ILE A C 1
ATOM 1275 O O . ILE A 1 161 ? -6.837 0.165 -6.132 1.00 68.50 161 ILE A O 1
ATOM 1279 N N . HIS A 1 162 ? -6.884 1.633 -7.852 1.00 74.00 162 HIS A N 1
ATOM 1280 C CA . HIS A 1 162 ? -6.453 0.713 -8.900 1.00 74.00 162 HIS A CA 1
ATOM 1281 C C . HIS A 1 162 ? -4.955 0.869 -9.174 1.00 74.00 162 HIS A C 1
ATOM 1283 O O . HIS A 1 162 ? -4.470 1.976 -9.422 1.00 74.00 162 HIS A O 1
ATOM 1289 N N . PHE A 1 163 ? -4.224 -0.243 -9.148 1.00 70.50 163 PHE A N 1
ATOM 1290 C CA . PHE A 1 163 ? -2.837 -0.322 -9.598 1.00 70.50 163 PHE A CA 1
ATOM 1291 C C . PHE A 1 163 ? -2.790 -1.036 -10.947 1.00 70.50 163 PHE A C 1
ATOM 1293 O O . PHE A 1 163 ? -3.247 -2.169 -11.075 1.00 70.50 163 PHE A O 1
ATOM 1300 N N . GLU A 1 164 ? -2.209 -0.381 -11.951 1.00 74.19 164 GLU A N 1
ATOM 1301 C CA . GLU A 1 164 ? -1.951 -1.004 -13.249 1.00 74.19 164 GLU A CA 1
ATOM 1302 C C . GLU A 1 164 ? -0.719 -1.911 -13.128 1.00 74.19 164 GLU A C 1
ATOM 1304 O O . GLU A 1 164 ? 0.394 -1.442 -12.859 1.00 74.19 164 GLU A O 1
ATOM 1309 N N . ILE A 1 165 ? -0.924 -3.215 -13.294 1.00 75.06 165 ILE A N 1
ATOM 1310 C CA . ILE A 1 165 ? 0.116 -4.248 -13.157 1.00 75.06 165 ILE A CA 1
ATOM 1311 C C . ILE A 1 165 ? 0.505 -4.873 -14.505 1.00 75.06 165 ILE A C 1
ATOM 1313 O O . ILE A 1 165 ? 1.409 -5.708 -14.573 1.00 75.06 165 ILE A O 1
ATOM 1317 N N . GLY A 1 166 ? -0.154 -4.451 -15.584 1.00 74.38 166 GLY A N 1
ATOM 1318 C CA . GLY A 1 166 ? 0.095 -4.892 -16.948 1.00 74.38 166 GLY A CA 1
ATOM 1319 C C . GLY A 1 166 ? -0.696 -4.065 -17.958 1.00 74.38 166 GLY A C 1
ATOM 1320 O O . GLY A 1 166 ? -1.523 -3.238 -17.589 1.00 74.38 166 GLY A O 1
ATOM 1321 N N . ILE A 1 167 ? -0.444 -4.295 -19.249 1.00 71.38 167 ILE A N 1
ATOM 1322 C CA . ILE A 1 167 ? -1.111 -3.560 -20.331 1.00 71.38 167 ILE A CA 1
ATOM 1323 C C . ILE A 1 167 ? -2.608 -3.890 -20.315 1.00 71.38 167 ILE A C 1
ATOM 1325 O O . ILE A 1 167 ? -3.014 -4.938 -20.815 1.00 71.38 167 ILE A O 1
ATOM 1329 N N . GLY A 1 168 ? -3.413 -2.969 -19.787 1.00 69.00 168 GLY A N 1
ATOM 1330 C CA . GLY A 1 168 ? -4.868 -3.114 -19.702 1.00 69.00 168 GLY A CA 1
ATOM 1331 C C . GLY A 1 168 ? -5.372 -3.965 -18.534 1.00 69.00 168 GLY A C 1
ATOM 1332 O O . GLY A 1 168 ? -6.569 -4.232 -18.501 1.00 69.00 168 GLY A O 1
ATOM 1333 N N . ASP A 1 169 ? -4.491 -4.346 -17.602 1.00 74.38 169 ASP A N 1
ATOM 1334 C CA . ASP A 1 169 ? -4.851 -5.087 -16.391 1.00 74.38 169 ASP A CA 1
ATOM 1335 C C . ASP A 1 169 ? -4.633 -4.201 -15.157 1.00 74.38 169 ASP A C 1
ATOM 1337 O O . ASP A 1 169 ? -3.499 -3.836 -14.814 1.00 74.38 169 ASP A O 1
ATOM 1341 N N . ASP A 1 170 ? -5.727 -3.875 -14.473 1.00 76.62 170 ASP A N 1
ATOM 1342 C CA . ASP A 1 170 ? -5.730 -3.170 -13.200 1.00 76.62 170 ASP A CA 1
ATOM 1343 C C . ASP A 1 170 ? -6.225 -4.070 -12.060 1.00 76.62 170 ASP A C 1
ATOM 1345 O O . ASP A 1 170 ? -7.157 -4.859 -12.207 1.00 76.62 170 ASP A O 1
ATOM 1349 N N . ILE A 1 171 ? -5.568 -3.963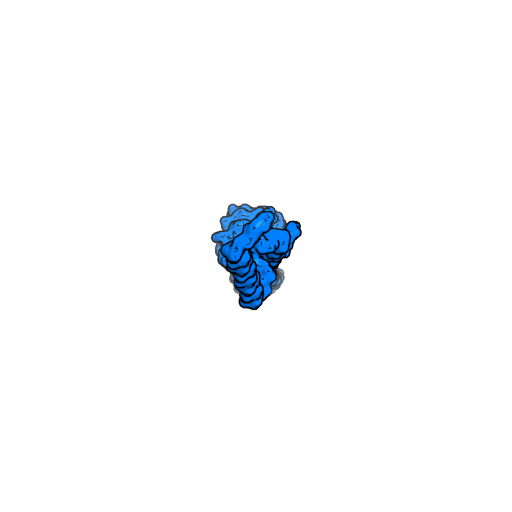 -10.904 1.00 74.62 171 ILE A N 1
ATOM 1350 C CA . ILE A 1 171 ? -5.980 -4.637 -9.673 1.00 74.62 171 ILE A CA 1
ATOM 1351 C C . ILE A 1 171 ? -6.393 -3.584 -8.654 1.00 74.62 171 ILE A C 1
ATOM 1353 O O . ILE A 1 171 ? -5.673 -2.619 -8.395 1.00 74.62 171 ILE A O 1
ATOM 1357 N N . HIS A 1 172 ? -7.549 -3.815 -8.046 1.00 75.06 172 HIS A N 1
ATOM 1358 C CA . HIS A 1 172 ? -8.003 -3.119 -6.854 1.00 75.06 172 HIS A CA 1
ATOM 1359 C C . HIS A 1 172 ? -7.303 -3.694 -5.611 1.00 75.06 172 HIS A C 1
ATOM 1361 O O . HIS A 1 172 ? -7.334 -4.905 -5.397 1.00 75.06 172 HIS A O 1
ATOM 1367 N N . ILE A 1 173 ? -6.678 -2.831 -4.803 1.00 71.50 173 ILE A N 1
ATOM 1368 C CA . ILE A 1 173 ? -5.841 -3.256 -3.663 1.00 71.50 173 ILE A CA 1
ATOM 1369 C C . ILE A 1 173 ? -6.332 -2.779 -2.289 1.00 71.50 173 ILE A C 1
ATOM 1371 O O . ILE A 1 173 ? -5.759 -3.172 -1.275 1.00 71.50 173 ILE A O 1
ATOM 1375 N N . ASN A 1 174 ? -7.330 -1.892 -2.219 1.00 70.50 174 ASN A N 1
ATOM 1376 C CA . ASN A 1 174 ? -7.711 -1.254 -0.959 1.00 70.50 174 ASN A CA 1
ATOM 1377 C C . ASN A 1 174 ? -8.976 -1.857 -0.350 1.00 70.50 174 ASN A C 1
ATOM 1379 O O . ASN A 1 174 ? -10.015 -1.904 -0.981 1.00 70.50 174 ASN A O 1
ATOM 1383 N N . VAL A 1 175 ? -8.937 -2.212 0.927 1.00 71.31 175 VAL A N 1
ATOM 1384 C CA . VAL A 1 175 ? -10.165 -2.537 1.657 1.00 71.31 175 VAL A CA 1
ATOM 1385 C C . VAL A 1 175 ? -10.674 -1.257 2.314 1.00 71.31 175 VAL A C 1
ATOM 1387 O O . VAL A 1 175 ? -9.927 -0.592 3.036 1.00 71.31 175 VAL A O 1
ATOM 1390 N N . THR A 1 176 ? -11.916 -0.858 2.033 1.00 66.44 176 THR A N 1
ATOM 1391 C CA . THR A 1 176 ? -12.476 0.372 2.610 1.00 66.44 176 THR A CA 1
ATOM 1392 C C . THR A 1 176 ? -12.866 0.144 4.071 1.00 66.44 176 THR A C 1
ATOM 1394 O O . THR A 1 176 ? -13.413 -0.894 4.440 1.00 66.44 176 THR A O 1
ATOM 1397 N N . GLY A 1 177 ? -12.600 1.121 4.941 1.00 60.75 177 GLY A N 1
ATOM 1398 C CA . GLY A 1 177 ? -12.985 1.036 6.351 1.00 60.75 177 GLY A CA 1
ATOM 1399 C C . GLY A 1 177 ? -14.503 0.963 6.560 1.00 60.75 177 GLY A C 1
ATOM 1400 O O . GLY A 1 177 ? -14.947 0.393 7.551 1.00 60.75 177 GLY A O 1
ATOM 1401 N N . SER A 1 178 ? -15.311 1.461 5.618 1.00 62.81 178 SER A N 1
ATOM 1402 C CA . SER A 1 178 ? -16.769 1.271 5.624 1.00 62.81 178 SER A CA 1
ATOM 1403 C C . SER A 1 178 ? -17.159 -0.205 5.513 1.00 62.81 178 SER A C 1
ATOM 1405 O O . SER A 1 178 ? -18.052 -0.653 6.230 1.00 62.81 178 SER A O 1
ATOM 1407 N N . ASP A 1 179 ? -16.446 -0.976 4.689 1.00 66.25 179 ASP A N 1
ATOM 1408 C CA . ASP A 1 179 ? -16.688 -2.410 4.510 1.00 66.25 179 ASP A CA 1
ATOM 1409 C C . ASP A 1 179 ? -16.402 -3.189 5.803 1.00 66.25 179 ASP A C 1
ATOM 1411 O O . ASP A 1 179 ? -17.203 -4.001 6.264 1.00 66.25 179 ASP A O 1
ATOM 1415 N N . LEU A 1 180 ? -15.297 -2.842 6.468 1.00 66.94 180 LEU A N 1
ATOM 1416 C CA . LEU A 1 180 ? -14.819 -3.533 7.667 1.00 66.94 180 LEU A CA 1
ATOM 1417 C C . LEU A 1 180 ? -15.597 -3.194 8.941 1.00 66.94 180 LEU A C 1
ATOM 1419 O O . LEU A 1 180 ? -15.788 -4.049 9.804 1.00 66.94 180 LEU A O 1
ATOM 1423 N N . PHE A 1 181 ? -16.013 -1.939 9.093 1.00 64.69 181 PHE A N 1
ATOM 1424 C CA . PHE A 1 181 ? -16.530 -1.428 10.364 1.00 64.69 181 PHE A CA 1
ATOM 1425 C C . PHE A 1 181 ? -18.031 -1.107 10.336 1.00 64.69 181 PHE A C 1
ATOM 1427 O O . PHE A 1 181 ? -18.632 -0.953 11.406 1.00 64.69 181 PHE A O 1
ATOM 1434 N N . ASN A 1 182 ? -18.645 -1.025 9.149 1.00 62.78 182 ASN A N 1
ATOM 1435 C CA . ASN A 1 182 ? -20.048 -0.645 8.973 1.00 62.78 182 ASN A CA 1
ATOM 1436 C C . ASN A 1 182 ? -20.891 -1.672 8.188 1.00 62.78 182 ASN A C 1
ATOM 1438 O O . ASN A 1 182 ? -21.977 -1.337 7.724 1.00 62.78 182 ASN A O 1
ATOM 1442 N N . ASN A 1 183 ? -20.432 -2.929 8.084 1.00 61.38 183 ASN A N 1
ATOM 1443 C CA . ASN A 1 183 ? -21.189 -4.035 7.474 1.00 61.38 183 ASN A CA 1
ATOM 1444 C C . ASN A 1 183 ? -21.678 -3.692 6.050 1.00 61.38 183 ASN A C 1
ATOM 1446 O O . ASN A 1 183 ? -22.874 -3.735 5.763 1.00 61.38 183 ASN A O 1
ATOM 1450 N N . GLU A 1 184 ? -20.735 -3.273 5.202 1.00 55.53 184 GLU A N 1
ATOM 1451 C CA . GLU A 1 184 ? -20.929 -2.849 3.804 1.00 55.53 184 GLU A CA 1
ATOM 1452 C C . GLU A 1 184 ? -21.785 -1.583 3.570 1.00 55.53 184 GLU A C 1
ATOM 1454 O O . GLU A 1 184 ? -21.983 -1.184 2.421 1.00 55.53 184 GLU A O 1
ATOM 1459 N N . ALA A 1 185 ? -22.271 -0.903 4.617 1.00 52.69 185 ALA A N 1
ATOM 1460 C CA . ALA A 1 185 ? -22.969 0.377 4.474 1.00 52.69 185 ALA A CA 1
ATOM 1461 C C . ALA A 1 185 ? -21.981 1.557 4.395 1.00 52.69 185 ALA A C 1
ATOM 1463 O O . ALA A 1 185 ? -21.023 1.628 5.171 1.00 52.69 185 ALA A O 1
ATOM 1464 N N . ASP A 1 186 ? -22.230 2.515 3.492 1.00 52.66 186 ASP A N 1
ATOM 1465 C CA . ASP A 1 186 ? -21.442 3.753 3.398 1.00 52.66 186 ASP A CA 1
ATOM 1466 C C . ASP A 1 186 ? -21.380 4.439 4.776 1.00 52.66 186 ASP A C 1
ATOM 1468 O O . ASP A 1 186 ? -22.403 4.624 5.442 1.00 52.66 186 ASP A O 1
ATOM 1472 N N . ALA A 1 187 ? -20.172 4.774 5.230 1.00 52.34 187 ALA A N 1
ATOM 1473 C CA . ALA A 1 187 ? -19.954 5.392 6.533 1.00 52.34 187 ALA A CA 1
ATOM 1474 C C . ALA A 1 187 ? -19.899 6.913 6.365 1.00 52.34 187 ALA A C 1
ATOM 1476 O O . ALA A 1 187 ? -19.034 7.423 5.648 1.00 52.34 187 ALA A O 1
ATOM 1477 N N . SER A 1 188 ? -20.818 7.631 7.017 1.00 48.84 188 SER A N 1
ATOM 1478 C CA . SER A 1 188 ? -20.828 9.094 7.049 1.00 48.84 188 SER A CA 1
ATOM 1479 C C . SER A 1 188 ? -19.966 9.608 8.209 1.00 48.84 188 SER A C 1
ATOM 1481 O O . SER A 1 188 ? -19.912 9.011 9.286 1.00 48.84 188 SER A O 1
ATOM 1483 N N . ALA A 1 189 ? -19.302 10.747 8.017 1.00 44.12 189 ALA A N 1
ATOM 1484 C CA . ALA A 1 189 ? -18.543 11.444 9.044 1.00 44.12 189 ALA A CA 1
ATOM 1485 C C . ALA A 1 189 ? -19.460 11.775 10.231 1.00 44.12 189 ALA A C 1
ATOM 1487 O O . ALA A 1 189 ? -20.456 12.486 10.076 1.00 44.12 189 ALA A O 1
ATOM 1488 N N . GLY A 1 190 ? -19.106 11.273 11.415 1.00 46.59 190 GLY A N 1
ATOM 1489 C CA . GLY A 1 190 ? -19.902 11.417 12.636 1.00 46.59 190 GLY A CA 1
ATOM 1490 C C . GLY A 1 190 ? -20.700 10.180 13.056 1.00 46.59 190 GLY A C 1
ATOM 1491 O O . GLY A 1 190 ? -21.211 10.179 14.175 1.00 46.59 190 GLY A O 1
ATOM 1492 N N . ASP A 1 191 ? -20.765 9.126 12.237 1.00 54.19 191 ASP A N 1
ATOM 1493 C CA . ASP A 1 191 ? -21.394 7.868 12.643 1.00 54.19 191 ASP A CA 1
ATOM 1494 C C . ASP A 1 191 ? -20.434 7.005 13.477 1.00 54.19 191 ASP A C 1
ATOM 1496 O O . ASP A 1 191 ? -19.244 6.853 13.173 1.00 54.19 191 ASP A O 1
ATOM 1500 N N . THR A 1 192 ? -20.958 6.423 14.557 1.00 53.59 192 THR A N 1
ATOM 1501 C CA . THR A 1 192 ? -20.268 5.371 15.309 1.00 53.59 192 THR A CA 1
ATOM 1502 C C . THR A 1 192 ? -20.300 4.102 14.471 1.00 53.59 192 THR A C 1
ATOM 1504 O O . THR A 1 192 ? -21.367 3.681 14.026 1.00 53.59 192 THR A O 1
ATOM 1507 N N . SER A 1 193 ? -19.152 3.462 14.266 1.00 57.12 193 SER A N 1
ATOM 1508 C CA . SER A 1 193 ? -19.089 2.206 13.515 1.00 57.12 193 SER A CA 1
ATOM 1509 C C . SER A 1 193 ? -20.047 1.167 14.075 1.00 57.12 193 SER A C 1
ATOM 1511 O O . SER A 1 193 ? -20.059 0.956 15.286 1.00 57.12 193 SER A O 1
ATOM 1513 N N . GLY A 1 194 ? -20.798 0.471 13.216 1.00 55.44 194 GLY A N 1
ATOM 1514 C CA . GLY A 1 194 ? -21.726 -0.581 13.641 1.00 55.44 194 GLY A CA 1
ATOM 1515 C C . GLY A 1 194 ? -21.063 -1.619 14.552 1.00 55.44 194 GLY A C 1
ATOM 1516 O O . GLY A 1 194 ? -21.643 -2.030 15.554 1.00 55.44 194 GLY A O 1
ATOM 1517 N N . LEU A 1 195 ? -19.799 -1.957 14.286 1.00 59.03 195 LEU A N 1
ATOM 1518 C CA . LEU A 1 195 ? -19.008 -2.836 15.145 1.00 59.03 195 LEU A CA 1
ATOM 1519 C C . LEU A 1 195 ? -18.743 -2.213 16.529 1.00 59.03 195 LEU A C 1
ATOM 1521 O O . LEU A 1 195 ? -19.010 -2.848 17.547 1.00 59.03 195 LEU A O 1
ATOM 1525 N N . LEU A 1 196 ? -18.316 -0.953 16.607 1.00 60.50 196 LEU A N 1
ATOM 1526 C CA . LEU A 1 196 ? -18.077 -0.277 17.889 1.00 60.50 196 LEU A CA 1
ATOM 1527 C C . LEU A 1 196 ? -19.373 0.035 18.651 1.00 60.50 196 LEU A C 1
ATOM 1529 O O . LEU A 1 196 ? -19.388 -0.033 19.875 1.00 60.50 196 LEU A O 1
ATOM 1533 N N . ALA A 1 197 ? -20.484 0.253 17.948 1.00 58.81 197 ALA A N 1
ATOM 1534 C CA . ALA A 1 197 ? -21.810 0.356 18.543 1.00 58.81 197 ALA A CA 1
ATOM 1535 C C . ALA A 1 197 ? -22.261 -0.977 19.166 1.00 58.81 197 ALA A C 1
ATOM 1537 O O . ALA A 1 197 ? -22.896 -0.967 20.218 1.00 58.81 197 ALA A O 1
ATOM 1538 N N . THR A 1 198 ? -21.901 -2.130 18.582 1.00 61.94 198 THR A N 1
ATOM 1539 C CA . THR A 1 198 ? -22.144 -3.433 19.232 1.00 61.94 198 THR A CA 1
ATOM 1540 C C . THR A 1 198 ? -21.265 -3.653 20.462 1.00 61.94 198 THR A C 1
ATOM 1542 O O . THR A 1 198 ? -21.747 -4.216 21.443 1.00 61.94 198 THR A O 1
ATOM 1545 N N . PHE A 1 199 ? -20.023 -3.155 20.463 1.00 61.44 199 PHE A N 1
ATOM 1546 C CA . PHE A 1 199 ? -19.181 -3.135 21.664 1.00 61.44 199 PHE A CA 1
ATOM 1547 C C . PHE A 1 199 ? -19.778 -2.256 22.761 1.00 61.44 199 PHE A C 1
ATOM 1549 O O . PHE A 1 199 ? -19.909 -2.700 23.899 1.00 61.44 199 PHE A O 1
ATOM 1556 N N . ASP A 1 200 ? -20.201 -1.042 22.417 1.00 61.56 200 ASP A N 1
ATOM 1557 C CA . ASP A 1 200 ? -20.800 -0.106 23.367 1.00 61.56 200 ASP A CA 1
ATOM 1558 C C . ASP A 1 200 ? -22.151 -0.623 23.888 1.00 61.56 200 ASP A C 1
ATOM 1560 O O . ASP A 1 200 ? -22.446 -0.492 25.075 1.00 61.56 200 ASP A O 1
ATOM 1564 N N . ALA A 1 201 ? -22.945 -1.300 23.051 1.00 61.06 201 ALA A N 1
ATOM 1565 C CA . ALA A 1 201 ? -24.168 -1.980 23.476 1.00 61.06 201 ALA A CA 1
ATOM 1566 C C . ALA A 1 201 ? -23.886 -3.151 24.434 1.00 61.06 201 ALA A C 1
ATOM 1568 O O . ALA A 1 201 ? -24.657 -3.376 25.366 1.00 61.06 201 ALA A O 1
ATOM 1569 N N . LEU A 1 202 ? -22.779 -3.875 24.245 1.00 60.19 202 LEU A N 1
ATOM 1570 C CA . LEU A 1 202 ? -22.376 -4.970 25.129 1.00 60.19 202 LEU A CA 1
ATOM 1571 C C . LEU A 1 202 ? -21.841 -4.447 26.472 1.00 60.19 202 LEU A C 1
ATOM 1573 O O . LEU A 1 202 ? -22.188 -4.983 27.523 1.00 60.19 202 LEU A O 1
ATOM 1577 N N . ILE A 1 203 ? -21.087 -3.344 26.455 1.00 60.09 203 ILE A N 1
ATOM 1578 C CA . ILE A 1 203 ? -20.663 -2.612 27.659 1.00 60.09 203 ILE A CA 1
ATOM 1579 C C . ILE A 1 203 ? -21.884 -2.046 28.405 1.00 60.09 203 ILE A C 1
ATOM 1581 O O . ILE A 1 203 ? -21.957 -2.118 29.631 1.00 60.09 203 ILE A O 1
ATOM 1585 N N . ALA A 1 204 ? -22.878 -1.519 27.685 1.00 60.16 204 ALA A N 1
ATOM 1586 C CA . ALA A 1 204 ? -24.119 -1.027 28.277 1.00 60.16 204 ALA A CA 1
ATOM 1587 C C . ALA A 1 204 ? -24.980 -2.156 28.869 1.00 60.16 204 ALA A C 1
ATOM 1589 O O . ALA A 1 204 ? -25.562 -1.975 29.937 1.00 60.16 204 ALA A O 1
ATOM 1590 N N . ALA A 1 205 ? -25.029 -3.327 28.225 1.00 57.91 205 ALA A N 1
ATOM 1591 C CA . ALA A 1 205 ? -25.723 -4.503 28.745 1.00 57.91 205 ALA A CA 1
ATOM 1592 C C . ALA A 1 205 ? -25.078 -5.041 30.034 1.00 57.91 205 ALA A C 1
ATOM 1594 O O . ALA A 1 205 ? -25.802 -5.483 30.923 1.00 57.91 205 ALA A O 1
ATOM 1595 N N . LEU A 1 206 ? -23.751 -4.929 30.180 1.00 55.16 206 LEU A N 1
ATOM 1596 C CA . LEU A 1 206 ? -23.045 -5.241 31.430 1.00 55.16 206 LEU A CA 1
ATOM 1597 C C . LEU A 1 206 ? -23.434 -4.320 32.598 1.00 55.16 206 LEU A C 1
ATOM 1599 O O . LEU A 1 206 ? -23.383 -4.751 33.740 1.00 55.16 206 LEU A O 1
ATOM 1603 N N . ASN A 1 207 ? -23.801 -3.061 32.334 1.00 53.88 207 ASN A N 1
ATOM 1604 C CA . ASN A 1 207 ? -24.227 -2.118 33.379 1.00 53.88 207 ASN A CA 1
ATOM 1605 C C . ASN A 1 207 ? -25.690 -2.322 33.818 1.00 53.88 207 ASN A C 1
ATOM 1607 O O . ASN A 1 207 ? -26.106 -1.754 34.828 1.00 53.88 207 ASN A O 1
ATOM 1611 N N . ALA A 1 208 ? -26.490 -3.050 33.031 1.00 49.47 208 ALA A N 1
ATOM 1612 C CA . ALA A 1 208 ? -27.928 -3.220 33.246 1.00 49.47 208 ALA A CA 1
ATOM 1613 C C . ALA A 1 208 ? -28.311 -4.566 33.897 1.00 49.47 208 ALA A C 1
ATOM 1615 O O . ALA A 1 208 ? -29.493 -4.764 34.193 1.00 49.47 208 ALA A O 1
ATOM 1616 N N . GLY A 1 209 ? -27.345 -5.470 34.101 1.00 41.12 209 GLY A N 1
ATOM 1617 C CA . GLY A 1 209 ? -27.503 -6.765 34.780 1.00 41.12 209 GLY A CA 1
ATOM 1618 C C . GLY A 1 209 ? -26.736 -6.818 36.091 1.00 41.12 209 GLY A C 1
ATOM 1619 O O . GLY A 1 209 ? -27.217 -7.534 36.997 1.00 41.12 209 GLY A O 1
#

Nearest PDB structures (foldseek):
  5zj0-assembly1_A  TM=8.848E-01  e=2.628E-06  Xanthomonas campestris
  5ziz-assembly3_B  TM=8.694E-01  e=1.131E-04  Xanthomonas campestris
  8cvi-assembly1_K  TM=6.804E-01  e=5.395E-05  Escherichia coli
  9ceo-assembly1_g  TM=6.652E-01  e=3.803E-03  Caulobacter vibrioides NA1000
  9cej-assembly1_d  TM=6.467E-01  e=5.856E-03  Caulobacter vibrioides NA1000

Mean predicted aligned error: 12.33 Å

Radius of gyration: 34.46 Å; Cα contacts (8 Å, |Δi|>4): 213; chains: 1; bounding box: 74×33×112 Å

pLDDT: mean 76.12, std 13.38, range [41.12, 94.81]

Foldseek 3Di:
DDCDPVNVVVVVVVVVVVVVVVVVLVVVCVVVVDPDDDCVVPVVVVVVVVVVVVVVVVLVLLVVLVVVLVVLQVLVVVLVVVLVVLVVVLVVLLVVLPPPPDDPVRLVVSLVVLLVSVLVNLVSQQDADPQFRQQAQQCRNDGQADSLQFGQDWWAPPSWDWGDNDDVDIDTRGHHPCVVFAVNDTHHGGDRGPNVVVSVVSNVVSVVD

Sequence (209 aa):
MRITNNMLINNMLNNLNNNLNRMNKYQNQLATGKKISLPSDDPIVASRALKLRTDVAEIQQYKRNVDDANSWMDITETTLGQMNDVMHRARELAVQAGNGTNTPEDLEKIKQEMEQLKVQMVHLANTTYAGRYIFSGFKTDKALMDDNGVFLIDISNSEQIHFEIGIGDDIHINVTGSDLFNNEADASAGDTSGLLATFDALIAALNAG